Protein AF-A0A0D6LHC1-F1 (afdb_monomer)

Solvent-accessible surface area (backbone atoms only — not comparable to full-atom values): 11605 Å² total; per-residue (Å²): 137,61,67,68,58,58,59,72,69,57,78,84,86,77,53,72,64,57,54,50,49,52,49,51,52,48,51,52,47,44,53,61,70,66,27,66,53,53,37,51,66,59,53,54,52,53,61,45,44,62,65,79,43,47,92,79,51,51,75,66,53,51,49,51,53,49,54,51,52,49,52,25,48,74,62,44,44,79,48,56,69,70,55,46,53,48,50,52,50,53,54,52,51,42,38,51,55,15,46,77,72,75,26,94,30,38,60,43,49,66,21,54,89,37,96,62,46,38,44,65,50,49,50,52,50,54,50,48,55,52,46,42,77,73,66,62,85,88,68,62,83,75,47,47,80,70,55,39,72,68,52,45,52,53,52,48,41,52,46,42,30,73,77,69,41,30,43,71,42,82,49,89,80,58,96,84,74,67,82,92,73,99,75,81,50,71,45,80,45,71,65,74,75,81,82,126

Nearest PDB structures (foldseek):
  6yvd-assembly1_C  TM=2.542E-01  e=5.333E+00  Saccharomyces cerevisiae S288C

InterPro domains:
  IPR045090 Peptidase M3A/M3B [PTHR11804] (32-90)

Mean predicted aligned error: 18.17 Å

Structure (mmCIF, N/CA/C/O backbone):
data_AF-A0A0D6LHC1-F1
#
_entry.id   AF-A0A0D6LHC1-F1
#
loop_
_atom_site.group_PDB
_atom_site.id
_atom_site.type_symbol
_atom_site.label_atom_id
_atom_site.label_alt_id
_atom_site.label_comp_id
_atom_site.label_asym_id
_atom_site.label_entity_id
_atom_site.label_seq_id
_atom_site.pdbx_PDB_ins_code
_atom_site.Cartn_x
_atom_site.Cartn_y
_atom_site.Cartn_z
_atom_site.occupancy
_atom_site.B_iso_or_equiv
_atom_site.auth_seq_id
_atom_site.auth_comp_id
_atom_site.auth_asym_id
_atom_site.auth_atom_id
_atom_site.pdbx_PDB_model_num
ATOM 1 N N . MET A 1 1 ? 3.256 26.263 -7.036 1.00 39.97 1 MET A N 1
ATOM 2 C CA . MET A 1 1 ? 4.146 27.361 -7.483 1.00 39.97 1 MET A CA 1
ATOM 3 C C . MET A 1 1 ? 5.171 27.785 -6.412 1.00 39.97 1 MET A C 1
ATOM 5 O O . MET A 1 1 ? 5.917 28.720 -6.663 1.00 39.97 1 MET A O 1
ATOM 9 N N . ASP A 1 2 ? 5.266 27.086 -5.266 1.00 56.25 2 ASP A N 1
ATOM 10 C CA . ASP A 1 2 ? 6.085 27.495 -4.102 1.00 56.25 2 ASP A CA 1
ATOM 11 C C . ASP A 1 2 ? 7.436 26.772 -3.937 1.00 56.25 2 ASP A C 1
ATOM 13 O O . ASP A 1 2 ? 8.308 27.248 -3.217 1.00 56.25 2 ASP A O 1
ATOM 17 N N . ILE A 1 3 ? 7.651 25.637 -4.611 1.00 49.97 3 ILE A N 1
ATOM 18 C CA . ILE A 1 3 ? 8.843 24.796 -4.387 1.00 49.97 3 ILE A CA 1
ATOM 19 C C . ILE A 1 3 ? 10.114 25.473 -4.924 1.00 49.97 3 ILE A C 1
ATOM 21 O O . ILE A 1 3 ? 11.133 25.500 -4.244 1.00 49.97 3 ILE A O 1
ATOM 25 N N . VAL A 1 4 ? 10.040 26.100 -6.105 1.00 53.47 4 VAL A N 1
ATOM 26 C CA . VAL A 1 4 ? 11.186 26.801 -6.718 1.00 53.47 4 VAL A CA 1
ATOM 27 C C . VAL A 1 4 ? 11.634 27.987 -5.857 1.00 53.47 4 VAL A C 1
ATOM 29 O O . VAL A 1 4 ? 12.827 28.181 -5.651 1.00 53.47 4 VAL A O 1
ATOM 32 N N . LYS A 1 5 ? 10.685 28.717 -5.258 1.00 56.88 5 LYS A N 1
ATOM 33 C CA . LYS A 1 5 ? 10.996 29.846 -4.371 1.00 56.88 5 LYS A CA 1
ATOM 34 C C . LYS A 1 5 ? 11.612 29.402 -3.045 1.00 56.88 5 LYS A C 1
ATOM 36 O O . LYS A 1 5 ? 12.509 30.070 -2.548 1.00 56.88 5 LYS A O 1
ATOM 41 N N . GLN A 1 6 ? 11.181 28.271 -2.479 1.00 54.56 6 GLN A N 1
ATOM 42 C CA . GLN A 1 6 ? 11.814 27.726 -1.271 1.00 54.56 6 GLN A CA 1
ATOM 43 C C . GLN A 1 6 ? 13.221 27.163 -1.533 1.00 54.56 6 GLN A C 1
ATOM 45 O O . GLN A 1 6 ? 14.051 27.172 -0.625 1.00 54.56 6 GLN A O 1
ATOM 50 N N . ILE A 1 7 ? 13.508 26.726 -2.764 1.00 50.72 7 ILE A N 1
ATOM 51 C CA . ILE A 1 7 ? 14.845 26.286 -3.193 1.00 50.72 7 ILE A CA 1
ATOM 52 C C . ILE A 1 7 ? 15.795 27.484 -3.369 1.00 50.72 7 ILE A C 1
ATOM 54 O O . ILE A 1 7 ? 16.953 27.389 -2.976 1.00 50.72 7 ILE A O 1
ATOM 58 N N . GLU A 1 8 ? 15.318 28.623 -3.883 1.00 53.72 8 GLU A N 1
ATOM 59 C CA . GLU A 1 8 ? 16.138 29.836 -4.069 1.00 53.72 8 GLU A CA 1
ATOM 60 C C . GLU A 1 8 ? 16.442 30.596 -2.765 1.00 53.72 8 GLU A C 1
ATOM 62 O O . GLU A 1 8 ? 17.479 31.245 -2.656 1.00 53.72 8 GLU A O 1
ATOM 67 N N . VAL A 1 9 ? 15.566 30.517 -1.757 1.00 54.81 9 VAL A N 1
ATOM 68 C CA . VAL A 1 9 ? 15.729 31.245 -0.480 1.00 54.81 9 VAL A CA 1
ATOM 69 C C . VAL A 1 9 ? 16.659 30.507 0.507 1.00 54.81 9 VAL A C 1
ATOM 71 O O . VAL A 1 9 ? 17.155 31.100 1.467 1.00 54.81 9 VAL A O 1
ATOM 74 N N . GLY A 1 10 ? 16.952 29.223 0.271 1.00 48.28 10 GLY A N 1
ATOM 75 C CA . GLY A 1 10 ? 17.853 28.413 1.095 1.00 48.28 10 GLY A CA 1
ATOM 76 C C . GLY A 1 10 ? 19.329 28.621 0.748 1.00 48.28 10 GLY A C 1
ATOM 77 O O . GLY A 1 10 ? 19.876 27.920 -0.095 1.00 48.28 10 GLY A O 1
ATOM 78 N N . ASN A 1 11 ? 19.979 29.562 1.429 1.00 48.81 11 ASN A N 1
ATOM 79 C CA . ASN A 1 11 ? 21.417 29.821 1.343 1.00 48.81 11 ASN A CA 1
ATOM 80 C C . ASN A 1 11 ? 22.263 28.544 1.606 1.00 48.81 11 ASN A C 1
ATOM 82 O O . ASN A 1 11 ? 22.035 27.863 2.602 1.00 48.81 11 ASN A O 1
ATOM 86 N N . ASN A 1 12 ? 23.196 28.265 0.682 1.00 55.06 12 ASN A N 1
ATOM 87 C CA . ASN A 1 12 ? 24.352 27.344 0.655 1.00 55.06 12 ASN A CA 1
ATOM 88 C C . ASN A 1 12 ? 24.448 26.137 1.628 1.00 55.06 12 ASN A C 1
ATOM 90 O O . ASN A 1 12 ? 24.405 26.285 2.841 1.00 55.06 12 ASN A O 1
ATOM 94 N N . GLU A 1 13 ? 24.777 24.968 1.044 1.00 51.72 13 GLU A N 1
ATOM 95 C CA . GLU A 1 13 ? 25.105 23.646 1.646 1.00 51.72 13 GLU A CA 1
ATOM 96 C C . GLU A 1 13 ? 23.981 22.600 1.792 1.00 51.72 13 GLU A C 1
ATOM 98 O O . GLU A 1 13 ? 23.978 21.771 2.706 1.00 51.72 13 GLU A O 1
ATOM 103 N N . ARG A 1 14 ? 23.052 22.520 0.835 1.00 55.91 14 ARG A N 1
ATOM 104 C CA . ARG A 1 14 ? 22.265 21.285 0.660 1.00 55.91 14 ARG A CA 1
ATOM 105 C C . ARG A 1 14 ? 22.850 20.459 -0.479 1.00 55.91 14 ARG A C 1
ATOM 107 O O . ARG A 1 14 ? 22.878 20.904 -1.621 1.00 55.91 14 ARG A O 1
ATOM 114 N N . THR A 1 15 ? 23.338 19.255 -0.170 1.00 62.16 15 THR A N 1
ATOM 115 C CA . THR A 1 15 ? 23.722 18.278 -1.196 1.00 62.16 15 THR A CA 1
ATOM 116 C C . THR A 1 15 ? 22.499 17.914 -2.032 1.00 62.16 15 THR A C 1
ATOM 118 O O . THR A 1 15 ? 21.399 17.784 -1.499 1.00 62.16 15 THR A O 1
ATOM 121 N N . THR A 1 16 ? 22.692 17.702 -3.335 1.00 59.12 16 THR A N 1
ATOM 122 C CA . THR A 1 16 ? 21.636 17.276 -4.270 1.00 59.12 16 THR A CA 1
ATOM 123 C C . THR A 1 16 ? 20.838 16.085 -3.729 1.00 59.12 16 THR A C 1
ATOM 125 O O . THR A 1 16 ? 19.623 16.058 -3.859 1.00 59.12 16 THR A O 1
ATOM 128 N N . VAL A 1 17 ? 21.505 15.166 -3.024 1.00 62.53 17 VAL A N 1
ATOM 129 C CA . VAL A 1 17 ? 20.884 14.021 -2.337 1.00 62.53 17 VAL A CA 1
ATOM 130 C C . VAL A 1 17 ? 19.836 14.459 -1.309 1.00 62.53 17 VAL A C 1
ATOM 132 O O . VAL A 1 17 ? 18.705 14.009 -1.389 1.00 62.53 17 VAL A O 1
ATOM 135 N N . LYS A 1 18 ? 20.152 15.412 -0.418 1.00 64.75 18 LYS A N 1
ATOM 136 C CA . LYS A 1 18 ? 19.197 15.913 0.588 1.00 64.75 18 LYS A CA 1
ATOM 137 C C . LYS A 1 18 ? 17.981 16.584 -0.051 1.00 64.75 18 LYS A C 1
ATOM 139 O O . LYS A 1 18 ? 16.874 16.444 0.447 1.00 64.75 18 LYS A O 1
ATOM 144 N N . LEU A 1 19 ? 18.179 17.291 -1.165 1.00 67.06 19 LEU A N 1
ATOM 145 C CA . LEU A 1 19 ? 17.076 17.905 -1.909 1.00 67.06 19 LEU A CA 1
ATOM 146 C C . LEU A 1 19 ? 16.161 16.853 -2.546 1.00 67.06 19 LEU A C 1
ATOM 148 O O . LEU A 1 19 ? 14.944 17.008 -2.505 1.00 67.06 19 LEU A O 1
ATOM 152 N N . PHE A 1 20 ? 16.729 15.786 -3.113 1.00 70.12 20 PHE A N 1
ATOM 153 C CA . PHE A 1 20 ? 15.948 14.667 -3.640 1.00 70.12 20 PHE A CA 1
ATOM 154 C C . PHE A 1 20 ? 15.246 13.881 -2.532 1.00 70.12 20 PHE A C 1
ATOM 156 O O . PHE A 1 20 ? 14.091 13.510 -2.721 1.00 70.12 20 PHE A O 1
ATOM 163 N N . ASP A 1 21 ? 15.883 13.685 -1.378 1.00 68.88 21 ASP A N 1
ATOM 164 C CA . ASP A 1 21 ? 15.264 13.045 -0.215 1.00 68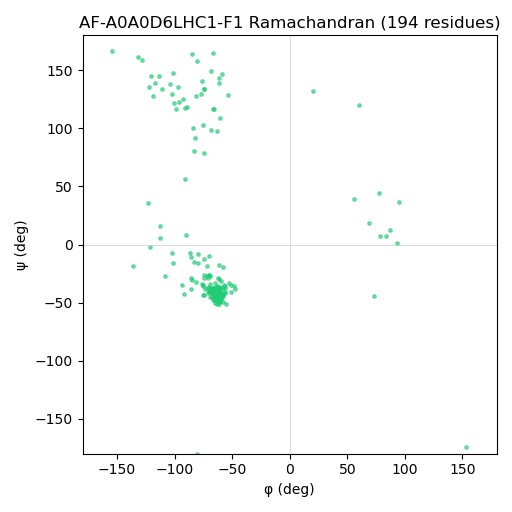.88 21 ASP A CA 1
ATOM 165 C C . ASP A 1 21 ? 14.085 13.876 0.308 1.00 68.88 21 ASP A C 1
ATOM 167 O O . ASP A 1 21 ? 12.999 13.343 0.524 1.00 68.88 21 ASP A O 1
ATOM 171 N N . ASP A 1 22 ? 14.247 15.195 0.446 1.00 70.25 22 ASP A N 1
ATOM 172 C CA . ASP A 1 22 ? 13.174 16.102 0.867 1.00 70.25 22 ASP A CA 1
ATOM 173 C C . ASP A 1 22 ? 12.032 16.151 -0.156 1.00 70.25 22 ASP A C 1
ATOM 175 O O . ASP A 1 22 ? 10.854 16.144 0.218 1.00 70.25 22 ASP A O 1
ATOM 179 N N . LEU A 1 23 ? 12.359 16.159 -1.452 1.00 70.31 23 LEU A N 1
ATOM 180 C CA . LEU A 1 23 ? 11.374 16.102 -2.529 1.00 70.31 23 LEU A CA 1
ATOM 181 C C . LEU A 1 23 ? 10.619 14.769 -2.518 1.00 70.31 23 LEU A C 1
ATOM 183 O O . LEU A 1 23 ? 9.392 14.770 -2.569 1.00 70.31 23 LEU A O 1
ATOM 187 N N . SER A 1 24 ? 11.333 13.651 -2.402 1.00 69.94 24 SER A N 1
ATOM 188 C CA . SER A 1 24 ? 10.761 12.305 -2.332 1.00 69.94 24 SER A CA 1
ATOM 189 C C . SER A 1 24 ? 9.846 12.166 -1.117 1.00 69.94 24 SER A C 1
ATOM 191 O O . SER A 1 24 ? 8.689 11.774 -1.252 1.00 69.94 24 SER A O 1
ATOM 193 N N . ASN A 1 25 ? 10.301 12.616 0.054 1.00 71.31 25 ASN A N 1
ATOM 194 C CA . ASN A 1 25 ? 9.498 12.657 1.273 1.00 71.31 25 ASN A CA 1
ATOM 195 C C . ASN A 1 25 ? 8.264 13.549 1.120 1.00 71.31 25 ASN A C 1
ATOM 197 O O . ASN A 1 25 ? 7.210 13.231 1.662 1.00 71.31 25 ASN A O 1
ATOM 201 N N . THR A 1 26 ? 8.369 14.661 0.394 1.00 68.88 26 THR A N 1
ATOM 202 C CA . THR A 1 26 ? 7.233 15.552 0.126 1.00 68.88 26 THR A CA 1
ATOM 203 C C . THR A 1 26 ? 6.232 14.905 -0.824 1.00 68.88 26 THR A C 1
ATOM 205 O O . THR A 1 26 ? 5.034 15.018 -0.592 1.00 68.88 26 THR A O 1
ATOM 208 N N . ILE A 1 27 ? 6.694 14.192 -1.854 1.00 68.25 27 ILE A N 1
ATOM 209 C CA . ILE A 1 27 ? 5.831 13.439 -2.772 1.00 68.25 27 ILE A CA 1
ATOM 210 C C . ILE A 1 27 ? 5.142 12.290 -2.032 1.00 68.25 27 ILE A C 1
ATOM 212 O O . ILE A 1 27 ? 3.934 12.138 -2.176 1.00 68.25 27 ILE A O 1
ATOM 216 N N . CYS A 1 28 ? 5.863 11.543 -1.192 1.00 61.50 28 CYS A N 1
ATOM 217 C CA . CYS A 1 28 ? 5.285 10.479 -0.365 1.00 61.50 28 CYS A CA 1
ATOM 218 C C . CYS A 1 28 ? 4.244 11.050 0.602 1.00 61.50 28 CYS A C 1
ATOM 220 O O . CYS A 1 28 ? 3.096 10.622 0.601 1.00 61.50 28 CYS A O 1
ATOM 222 N N . LYS A 1 29 ? 4.595 12.119 1.329 1.00 63.09 29 LYS A N 1
ATOM 223 C CA . LYS A 1 29 ? 3.649 12.836 2.191 1.00 63.09 29 LYS A CA 1
ATOM 224 C C . LYS A 1 29 ? 2.458 13.363 1.414 1.00 63.09 29 LYS A C 1
ATOM 226 O O . LYS A 1 29 ? 1.376 13.352 1.965 1.00 63.09 29 LYS A O 1
ATOM 231 N N . ALA A 1 30 ? 2.621 13.845 0.184 1.00 59.44 30 ALA A N 1
ATOM 232 C CA . ALA A 1 30 ? 1.508 14.307 -0.636 1.00 59.44 30 ALA A CA 1
ATOM 233 C C . ALA A 1 30 ? 0.632 13.140 -1.103 1.00 59.44 30 ALA A C 1
ATOM 235 O O . ALA A 1 30 ? -0.580 13.266 -1.048 1.00 59.44 30 ALA A O 1
ATOM 236 N N . ALA A 1 31 ? 1.198 12.001 -1.498 1.00 59.12 31 ALA A N 1
ATOM 237 C CA . ALA A 1 31 ? 0.421 10.804 -1.817 1.00 59.12 31 ALA A CA 1
ATOM 238 C C . ALA A 1 31 ? -0.399 10.322 -0.602 1.00 59.12 31 ALA A C 1
ATOM 240 O O . ALA A 1 31 ? -1.584 10.014 -0.744 1.00 59.12 31 ALA A O 1
ATOM 241 N N . ASP A 1 32 ? 0.200 10.377 0.592 1.00 53.47 32 ASP A N 1
ATOM 242 C CA . ASP A 1 32 ? -0.430 9.999 1.860 1.00 53.47 32 ASP A CA 1
ATOM 243 C C . ASP A 1 32 ? -1.444 11.051 2.371 1.00 53.47 32 ASP A C 1
ATOM 245 O O . ASP A 1 32 ? -2.542 10.700 2.799 1.00 53.47 32 ASP A O 1
ATOM 249 N N . LEU A 1 33 ? -1.121 12.353 2.305 1.00 47.41 33 LEU A N 1
ATOM 250 C CA . LEU A 1 33 ? -1.961 13.484 2.754 1.00 47.41 33 LEU A CA 1
ATOM 251 C C . LEU A 1 33 ? -3.106 13.793 1.794 1.00 47.41 33 LEU A C 1
ATOM 253 O O . LEU A 1 33 ? -4.177 14.197 2.242 1.00 47.41 33 LEU A O 1
ATOM 257 N N . VAL A 1 34 ? -2.892 13.639 0.483 1.00 51.38 34 VAL A N 1
ATOM 258 C CA . VAL A 1 34 ? -3.961 13.779 -0.519 1.00 51.38 34 VAL A CA 1
ATOM 259 C C . VAL A 1 34 ? -4.937 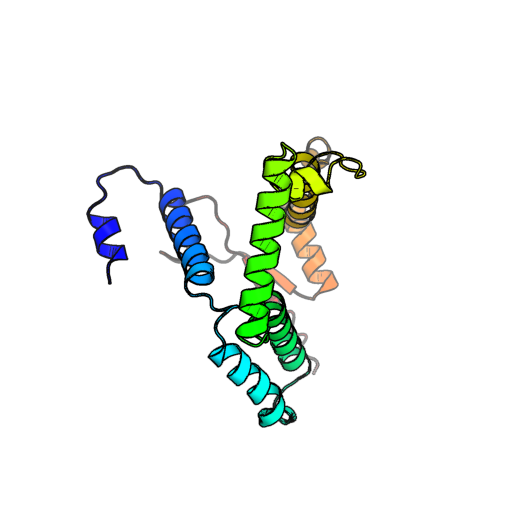12.608 -0.405 1.00 51.38 34 VAL A C 1
ATOM 261 O O . VAL A 1 34 ? -6.024 12.676 -0.973 1.00 51.38 34 VAL A O 1
ATOM 264 N N . GLY A 1 35 ? -4.610 11.572 0.380 1.00 57.25 35 GLY A N 1
ATOM 265 C CA . GLY A 1 35 ? -5.532 10.486 0.659 1.00 57.25 35 GLY A CA 1
ATOM 266 C C . GLY A 1 35 ? -6.014 9.865 -0.640 1.00 57.25 35 GLY A C 1
ATOM 267 O O . GLY A 1 35 ? -7.197 9.581 -0.783 1.00 57.25 35 GLY A O 1
ATOM 268 N N . LEU A 1 36 ? -5.130 9.714 -1.633 1.00 58.12 36 LEU A N 1
ATOM 269 C CA . LEU A 1 36 ? -5.541 9.162 -2.924 1.00 58.12 36 LEU A CA 1
ATOM 270 C C . LEU A 1 36 ? -6.170 7.783 -2.726 1.00 58.12 36 LEU A C 1
ATOM 272 O O . LEU A 1 36 ? -7.175 7.510 -3.363 1.00 58.12 36 LEU A O 1
ATOM 276 N N . ASN A 1 37 ? -5.669 7.008 -1.757 1.00 59.97 37 ASN A N 1
ATOM 277 C CA . ASN A 1 37 ? -6.214 5.712 -1.343 1.00 59.97 37 ASN A CA 1
ATOM 278 C C . ASN A 1 37 ? -7.433 5.809 -0.403 1.00 59.97 37 ASN A C 1
ATOM 280 O O . ASN A 1 37 ? -8.069 4.796 -0.128 1.00 59.97 37 ASN A O 1
ATOM 284 N N . THR A 1 38 ? -7.790 7.000 0.085 1.00 66.00 38 THR A N 1
ATOM 285 C CA . THR A 1 38 ? -8.995 7.284 0.893 1.00 66.00 38 THR A CA 1
ATOM 286 C C . THR A 1 38 ? -10.009 8.168 0.154 1.00 66.00 38 THR A C 1
ATOM 288 O O . THR A 1 38 ? -11.028 8.557 0.721 1.00 66.00 38 THR A O 1
ATOM 291 N N . TYR A 1 39 ? -9.778 8.480 -1.126 1.00 76.12 39 TYR A N 1
ATOM 292 C CA . TYR A 1 39 ? -10.649 9.350 -1.907 1.00 76.12 39 TYR A CA 1
ATOM 293 C C . TYR A 1 39 ? -11.823 8.564 -2.504 1.00 76.12 39 TYR A C 1
ATOM 295 O O . TYR A 1 39 ? -11.725 7.912 -3.548 1.00 76.12 39 TYR A O 1
ATOM 303 N N . THR A 1 40 ? -12.976 8.672 -1.847 1.00 76.44 40 THR A N 1
ATOM 304 C CA . THR A 1 40 ? -14.199 7.905 -2.131 1.00 76.44 40 THR A CA 1
ATOM 305 C C . THR A 1 40 ? -14.692 8.040 -3.570 1.00 76.44 40 THR A C 1
ATOM 307 O O . THR A 1 40 ? -15.164 7.071 -4.166 1.00 76.44 40 THR A O 1
ATOM 310 N N . SER A 1 41 ? -14.542 9.219 -4.179 1.00 80.25 41 SER A N 1
ATOM 311 C CA . SER A 1 41 ? -14.992 9.422 -5.562 1.00 80.25 41 SER A CA 1
ATOM 312 C C . SER A 1 41 ? -14.120 8.667 -6.575 1.00 80.25 41 SER A C 1
ATOM 314 O O . SER A 1 41 ? -14.667 8.091 -7.512 1.00 80.25 41 SER A O 1
ATOM 316 N N . LEU A 1 42 ? -12.796 8.582 -6.367 1.00 83.12 42 LEU A N 1
ATOM 317 C CA . LEU A 1 42 ? -11.899 7.784 -7.223 1.00 83.12 42 LEU A CA 1
ATOM 318 C C . LEU A 1 42 ? -12.199 6.296 -7.062 1.00 83.12 42 LEU A C 1
ATOM 320 O O . LEU A 1 42 ? -12.306 5.601 -8.070 1.00 83.12 42 LEU A O 1
ATOM 324 N N . TYR A 1 43 ? -12.426 5.829 -5.829 1.00 85.81 43 TYR A N 1
ATOM 325 C CA . TYR A 1 43 ? -12.848 4.450 -5.569 1.00 85.81 43 TYR A CA 1
ATOM 326 C C . TYR A 1 43 ? -14.118 4.089 -6.355 1.00 85.81 43 TYR A C 1
ATOM 328 O O . TYR A 1 43 ? -14.142 3.100 -7.091 1.00 85.81 43 TYR A O 1
ATOM 336 N N . HIS A 1 44 ? -15.169 4.913 -6.268 1.00 83.56 44 HIS A N 1
ATOM 337 C CA . HIS A 1 44 ? -16.417 4.656 -6.989 1.00 83.56 44 HIS A CA 1
ATOM 338 C C . HIS A 1 44 ? -16.264 4.756 -8.511 1.00 83.56 44 HIS A C 1
ATOM 340 O O . HIS A 1 44 ? -16.861 3.951 -9.229 1.00 83.56 44 HIS A O 1
ATOM 346 N N . MET A 1 45 ? -15.462 5.700 -9.015 1.00 87.12 45 MET A N 1
ATOM 347 C CA . MET A 1 45 ? -15.172 5.822 -10.447 1.00 87.12 45 MET A CA 1
ATOM 348 C C . MET A 1 45 ? -14.428 4.597 -10.979 1.00 87.12 45 MET A C 1
ATOM 350 O O . MET A 1 45 ? -14.824 4.049 -12.005 1.00 87.12 45 MET A O 1
ATOM 354 N N . LEU A 1 46 ? -13.403 4.131 -10.265 1.00 87.50 46 LEU A N 1
ATOM 355 C CA . LEU A 1 46 ? -12.621 2.956 -10.640 1.00 87.50 46 LEU A CA 1
ATOM 356 C C . LEU A 1 46 ? -13.475 1.681 -10.597 1.00 87.50 46 LEU A C 1
ATOM 358 O O . LEU A 1 46 ? -13.489 0.903 -11.551 1.00 87.50 46 LEU A O 1
ATOM 362 N N . LYS A 1 47 ? -14.273 1.511 -9.534 1.00 89.12 47 LYS A N 1
ATOM 363 C CA . LYS A 1 47 ? -15.207 0.385 -9.384 1.00 89.12 47 LYS A CA 1
ATOM 364 C C . LYS A 1 47 ? -16.266 0.363 -10.486 1.00 89.12 47 LYS A C 1
ATOM 366 O O . LYS A 1 47 ? -16.615 -0.706 -10.983 1.00 89.12 47 LYS A O 1
ATOM 371 N N . ARG A 1 48 ? -16.764 1.536 -10.893 1.00 90.06 48 ARG A N 1
ATOM 372 C CA . ARG A 1 48 ? -17.702 1.674 -12.014 1.00 90.06 48 ARG A CA 1
ATOM 373 C C . ARG A 1 48 ? -17.028 1.366 -13.347 1.00 90.06 48 ARG A C 1
ATOM 375 O O . ARG A 1 48 ? -17.606 0.612 -14.123 1.00 90.06 48 ARG A O 1
ATOM 382 N N . SER A 1 49 ? -15.825 1.893 -13.577 1.00 89.56 49 SER A N 1
ATOM 383 C CA . SER A 1 49 ? -15.054 1.668 -14.806 1.00 89.56 49 SER A CA 1
ATOM 384 C C . SER A 1 49 ? -14.825 0.178 -15.068 1.00 89.56 49 SER A C 1
ATOM 386 O O . SER A 1 49 ? -15.077 -0.297 -16.175 1.00 89.56 49 SER A O 1
ATOM 388 N N . LYS A 1 50 ? -14.514 -0.592 -14.012 1.00 88.19 50 LYS A N 1
ATOM 389 C CA . LYS A 1 50 ? -14.371 -2.055 -14.084 1.00 88.19 50 LYS A CA 1
ATOM 390 C C . LYS A 1 50 ? -15.581 -2.760 -14.719 1.00 88.19 50 LYS A C 1
ATOM 392 O O . LYS A 1 50 ? -15.417 -3.787 -15.367 1.00 88.19 50 LYS A O 1
ATOM 397 N N . LEU A 1 51 ? -16.789 -2.229 -14.517 1.00 87.50 51 LEU A N 1
ATOM 398 C CA . LEU A 1 51 ? -18.031 -2.783 -15.062 1.00 87.50 51 LEU A CA 1
ATOM 399 C C . LEU A 1 51 ? -18.393 -2.164 -16.415 1.00 87.50 51 LEU A C 1
ATOM 401 O O . LEU A 1 51 ? -18.818 -2.877 -17.317 1.00 87.50 51 LEU A O 1
ATOM 405 N N . THR A 1 52 ? -18.249 -0.845 -16.560 1.00 88.25 52 THR A N 1
ATOM 406 C CA . THR A 1 52 ? -18.669 -0.127 -17.774 1.00 88.25 52 THR A CA 1
ATOM 407 C C . THR A 1 52 ? -17.735 -0.339 -18.956 1.00 88.25 52 THR A C 1
ATOM 409 O O . THR A 1 52 ? -18.176 -0.224 -20.093 1.00 88.25 52 THR A O 1
ATOM 412 N N . GLU A 1 53 ? -16.462 -0.639 -18.703 1.00 89.00 53 GLU A N 1
ATOM 413 C CA . GLU A 1 53 ? -15.446 -0.844 -19.739 1.00 89.00 53 GLU A CA 1
ATOM 414 C C . GLU A 1 53 ? -14.961 -2.299 -19.800 1.00 89.00 53 GLU A C 1
ATOM 416 O O . GLU A 1 53 ? -13.947 -2.574 -20.430 1.00 89.00 53 GLU A O 1
ATOM 421 N N . ALA A 1 54 ? -15.693 -3.243 -19.194 1.00 84.06 54 ALA A N 1
ATOM 422 C CA . ALA A 1 54 ? -15.289 -4.646 -19.053 1.00 84.06 54 ALA A CA 1
ATOM 423 C C . ALA A 1 54 ? -14.850 -5.315 -20.371 1.00 84.06 54 ALA A C 1
ATOM 425 O O . ALA A 1 54 ? -13.913 -6.113 -20.364 1.00 84.06 54 ALA A O 1
ATOM 426 N N . ASP A 1 55 ? -15.485 -4.951 -21.490 1.00 89.44 55 ASP A N 1
ATOM 427 C CA . ASP A 1 55 ? -15.193 -5.481 -22.829 1.00 89.44 55 ASP A CA 1
ATOM 428 C C . ASP A 1 55 ? -13.859 -4.981 -23.412 1.00 89.44 55 ASP A C 1
ATOM 430 O O . ASP A 1 55 ? -13.332 -5.568 -24.356 1.00 89.44 55 ASP A O 1
ATOM 434 N N . ARG A 1 56 ? -13.316 -3.883 -22.875 1.00 87.69 56 ARG A N 1
ATOM 435 C CA . ARG A 1 56 ? -12.066 -3.248 -23.320 1.00 87.69 56 ARG A CA 1
ATOM 436 C C . ARG A 1 56 ? -10.879 -3.558 -22.411 1.00 87.69 56 ARG A C 1
ATOM 438 O O . ARG A 1 56 ? -9.770 -3.171 -22.758 1.00 87.69 56 ARG A O 1
ATOM 445 N N . LEU A 1 57 ? -11.119 -4.208 -21.272 1.00 87.75 57 LEU A N 1
ATOM 446 C CA . LEU A 1 57 ? -10.096 -4.519 -20.277 1.00 87.75 57 LEU A CA 1
ATOM 447 C C . LEU A 1 57 ? -9.504 -5.902 -20.533 1.00 87.75 57 LEU A C 1
ATOM 449 O O . LEU A 1 57 ? -10.229 -6.908 -20.549 1.00 87.75 57 LEU A O 1
ATOM 453 N N . ASP A 1 58 ? -8.182 -5.956 -20.659 1.00 89.31 58 ASP A N 1
ATOM 454 C CA . ASP A 1 58 ? -7.455 -7.218 -20.678 1.00 89.31 58 ASP A CA 1
ATOM 455 C C . ASP A 1 58 ? -7.243 -7.776 -19.252 1.00 89.31 58 ASP A C 1
ATOM 457 O O . ASP A 1 58 ? -7.721 -7.232 -18.249 1.00 89.31 58 ASP A O 1
ATOM 461 N N . ASP A 1 59 ? -6.584 -8.930 -19.143 1.00 87.31 59 ASP A N 1
ATOM 462 C CA . ASP A 1 59 ? -6.361 -9.584 -17.849 1.00 87.31 59 ASP A CA 1
ATOM 463 C C . ASP A 1 59 ? -5.374 -8.816 -16.952 1.00 87.31 59 ASP A C 1
ATOM 465 O O . ASP A 1 59 ? -5.468 -8.888 -15.722 1.00 87.31 59 ASP A O 1
ATOM 469 N N . VAL A 1 60 ? -4.447 -8.055 -17.545 1.00 88.38 60 VAL A N 1
ATOM 470 C CA . VAL A 1 60 ? -3.494 -7.205 -16.820 1.00 88.38 60 VAL A CA 1
ATOM 471 C C . VAL A 1 60 ? -4.208 -5.968 -16.288 1.00 88.38 60 VAL A C 1
ATOM 473 O O . VAL A 1 60 ? -4.035 -5.628 -15.115 1.00 88.38 60 VAL A O 1
ATOM 476 N N . ASP A 1 61 ? -5.066 -5.348 -17.093 1.00 84.75 61 ASP A N 1
ATOM 477 C CA . ASP A 1 61 ? -5.889 -4.207 -16.702 1.00 84.75 61 ASP A CA 1
ATOM 478 C C . ASP A 1 61 ? -6.815 -4.575 -15.543 1.00 84.75 61 ASP A C 1
ATOM 480 O O . ASP A 1 61 ? -6.841 -3.893 -14.517 1.00 84.75 61 ASP A O 1
ATOM 484 N N . LYS A 1 62 ? -7.530 -5.703 -15.653 1.00 84.38 62 LYS A N 1
ATOM 485 C CA . LYS A 1 62 ? -8.418 -6.201 -14.587 1.00 84.38 62 LYS A CA 1
ATOM 486 C C . LYS A 1 62 ? -7.654 -6.433 -13.292 1.00 84.38 62 LYS A C 1
ATOM 488 O O . LYS A 1 62 ? -8.112 -6.016 -12.230 1.00 84.38 62 LYS A O 1
ATOM 493 N N . ARG A 1 63 ? -6.471 -7.048 -13.377 1.00 83.44 63 ARG A N 1
ATOM 494 C CA . ARG A 1 63 ? -5.629 -7.302 -12.205 1.00 83.44 63 ARG A CA 1
ATOM 495 C C . ARG A 1 63 ? -5.090 -6.016 -11.589 1.00 83.44 63 ARG A C 1
ATOM 497 O O . ARG A 1 63 ? -5.009 -5.919 -10.370 1.00 83.44 63 ARG A O 1
ATOM 504 N N . THR A 1 64 ? -4.747 -5.037 -12.415 1.00 84.50 64 THR A N 1
ATOM 505 C CA . THR A 1 64 ? -4.260 -3.728 -11.974 1.00 84.50 64 THR A CA 1
ATOM 506 C C . THR A 1 64 ? -5.371 -2.956 -11.265 1.00 84.50 64 THR A C 1
ATOM 508 O O . THR A 1 64 ? -5.168 -2.459 -10.160 1.00 84.50 64 THR A O 1
ATOM 511 N N . ILE A 1 65 ? -6.580 -2.944 -11.833 1.00 86.06 65 ILE A N 1
ATOM 512 C CA . ILE A 1 65 ? -7.778 -2.377 -11.201 1.00 86.06 65 ILE A CA 1
ATOM 513 C C . ILE A 1 65 ? -8.064 -3.063 -9.860 1.00 86.06 65 ILE A C 1
ATOM 515 O O . ILE A 1 65 ? -8.362 -2.381 -8.884 1.00 86.06 65 ILE A O 1
ATOM 519 N N . ASP A 1 66 ? -7.942 -4.390 -9.788 1.00 86.12 66 ASP A N 1
ATOM 520 C CA . ASP A 1 66 ? -8.150 -5.138 -8.545 1.00 86.12 66 ASP A CA 1
ATOM 521 C C . ASP A 1 66 ? -7.099 -4.841 -7.477 1.00 86.12 66 ASP A C 1
ATOM 523 O O . ASP A 1 66 ? -7.443 -4.745 -6.301 1.00 86.12 66 ASP A O 1
ATOM 527 N N . LEU A 1 67 ? -5.836 -4.643 -7.860 1.00 85.12 67 LEU A N 1
ATOM 528 C CA . LEU A 1 67 ? -4.798 -4.199 -6.928 1.00 85.12 67 LEU A CA 1
ATOM 529 C C . LEU A 1 67 ? -5.151 -2.837 -6.326 1.00 85.12 67 LEU A C 1
ATOM 531 O O . LEU A 1 67 ? -5.166 -2.705 -5.104 1.00 85.12 67 LEU A O 1
ATOM 535 N N . PHE A 1 68 ? -5.533 -1.868 -7.160 1.00 84.00 68 PHE A N 1
ATOM 536 C CA . PHE A 1 68 ? -5.939 -0.550 -6.679 1.00 84.00 68 PHE A CA 1
ATOM 537 C C . PHE A 1 68 ? -7.190 -0.619 -5.797 1.00 84.00 68 PHE A C 1
ATOM 539 O O . PHE A 1 68 ? -7.189 -0.069 -4.700 1.00 84.00 68 PHE A O 1
ATOM 546 N N . LEU A 1 69 ? -8.249 -1.321 -6.219 1.00 84.12 69 LEU A N 1
ATOM 547 C CA . LEU A 1 69 ? -9.472 -1.463 -5.419 1.00 84.12 69 LEU A CA 1
ATOM 548 C C . LEU A 1 69 ? -9.201 -2.111 -4.057 1.00 84.12 69 LEU A C 1
ATOM 550 O O . LEU A 1 69 ? -9.779 -1.672 -3.066 1.00 84.12 69 LEU A O 1
ATOM 554 N N . ASN A 1 70 ? -8.300 -3.092 -3.985 1.00 84.06 70 ASN A N 1
ATOM 555 C CA . ASN A 1 70 ? -7.892 -3.685 -2.712 1.00 84.06 70 ASN A CA 1
ATOM 556 C C . ASN A 1 70 ? -7.174 -2.671 -1.810 1.00 84.06 70 ASN A C 1
ATOM 558 O O . ASN A 1 70 ? -7.464 -2.616 -0.618 1.00 84.06 70 ASN A O 1
ATOM 562 N N . GLU A 1 71 ? -6.276 -1.843 -2.350 1.00 78.06 71 GLU A N 1
ATOM 563 C CA . GLU A 1 71 ? -5.616 -0.780 -1.576 1.00 78.06 71 GLU A CA 1
ATOM 564 C C . GLU A 1 71 ? -6.617 0.257 -1.041 1.00 78.06 71 GLU A C 1
ATOM 566 O O . GLU A 1 71 ? -6.534 0.658 0.122 1.00 78.06 71 GLU A O 1
ATOM 571 N N . PHE A 1 72 ? -7.616 0.628 -1.848 1.00 82.12 72 PHE A N 1
ATOM 572 C CA . PHE A 1 72 ? -8.739 1.461 -1.414 1.00 82.12 72 PHE A CA 1
ATOM 573 C C . PHE A 1 72 ? -9.560 0.783 -0.309 1.00 82.12 72 PHE A C 1
ATOM 575 O O . PHE A 1 72 ? -9.905 1.398 0.696 1.00 82.12 72 PHE A O 1
ATOM 582 N N . GLU A 1 73 ? -9.895 -0.495 -0.452 1.00 84.31 73 GLU A N 1
ATOM 583 C CA . GLU A 1 73 ? -10.732 -1.180 0.533 1.00 84.31 73 GLU A CA 1
ATOM 584 C C . GLU A 1 73 ? -10.009 -1.399 1.864 1.00 84.31 73 GLU A C 1
ATOM 586 O O . GLU A 1 73 ? -10.632 -1.245 2.917 1.00 84.31 73 GLU A O 1
ATOM 591 N N . LEU A 1 74 ? -8.694 -1.640 1.830 1.00 77.12 74 LEU A N 1
ATOM 592 C CA . LEU A 1 74 ? -7.839 -1.698 3.018 1.00 77.12 74 LEU A CA 1
ATOM 593 C C . LEU A 1 74 ? -7.788 -0.370 3.781 1.00 77.12 74 LEU A C 1
ATOM 595 O O . LEU A 1 74 ? -7.634 -0.382 5.002 1.00 77.12 74 LEU A O 1
ATOM 599 N N . SER A 1 75 ? -7.955 0.764 3.095 1.00 75.00 75 SER A N 1
ATOM 600 C CA . SER A 1 75 ? -8.053 2.073 3.751 1.00 75.00 75 SER A CA 1
ATOM 601 C C . SER A 1 75 ? -9.404 2.301 4.444 1.00 75.00 75 SER A C 1
A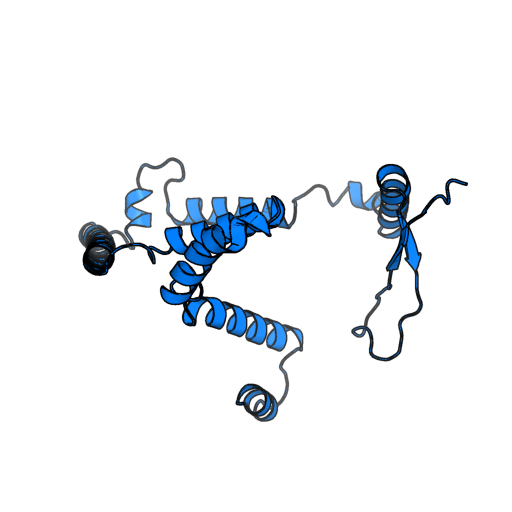TOM 603 O O . SER A 1 75 ? -9.546 3.231 5.237 1.00 75.00 75 SER A O 1
ATOM 605 N N . GLY A 1 76 ? -10.398 1.447 4.174 1.00 73.50 76 GLY A N 1
ATOM 606 C CA . GLY A 1 76 ? -11.748 1.558 4.719 1.00 73.50 76 GLY A CA 1
ATOM 607 C C . GLY A 1 76 ? -12.665 2.511 3.950 1.00 73.50 76 GLY A C 1
ATOM 608 O O . GLY A 1 76 ? -13.796 2.707 4.374 1.00 73.50 76 GLY A O 1
ATOM 609 N N . VAL A 1 77 ? -12.243 3.045 2.796 1.00 79.75 77 VAL A N 1
ATOM 610 C CA . VAL A 1 77 ? -13.002 4.047 2.008 1.00 79.75 77 VAL A CA 1
ATOM 611 C C . VAL A 1 77 ? -14.367 3.566 1.490 1.00 79.75 77 VAL A C 1
ATOM 613 O O . VAL A 1 77 ? -15.219 4.361 1.104 1.00 79.75 77 VAL A O 1
ATOM 616 N N . HIS A 1 78 ? -14.581 2.252 1.465 1.00 79.56 78 HIS A N 1
ATOM 617 C CA . HIS A 1 78 ? -15.832 1.621 1.052 1.00 79.56 78 HIS A CA 1
ATOM 618 C C . HIS A 1 78 ? -16.854 1.496 2.195 1.00 79.56 78 HIS A C 1
ATOM 620 O O . HIS A 1 78 ? -17.999 1.103 1.954 1.00 79.56 78 HIS A O 1
ATOM 626 N N . LEU A 1 79 ? -16.438 1.754 3.439 1.00 77.62 79 LEU A N 1
ATOM 627 C CA . LEU A 1 79 ? -17.302 1.653 4.605 1.00 77.62 79 LEU A CA 1
ATOM 628 C C . LEU A 1 79 ? -18.239 2.871 4.663 1.00 77.62 79 LEU A C 1
ATOM 630 O O . LEU A 1 79 ? -17.807 3.984 4.385 1.00 77.62 79 LEU A O 1
ATOM 634 N N . PRO A 1 80 ? -19.513 2.691 5.049 1.00 79.94 80 PRO A N 1
ATOM 635 C CA . PRO A 1 80 ? -20.393 3.813 5.362 1.00 79.94 80 PRO A CA 1
ATOM 636 C C . PRO A 1 80 ? -19.815 4.673 6.493 1.00 79.94 80 PRO A C 1
ATOM 638 O O . PRO A 1 80 ? -19.238 4.114 7.430 1.00 79.94 80 PRO A O 1
ATOM 641 N N . ASP A 1 81 ? -20.061 5.987 6.464 1.00 76.75 81 ASP A N 1
ATOM 642 C CA . ASP A 1 81 ? -19.558 6.961 7.452 1.00 76.75 81 ASP A CA 1
ATOM 643 C C . ASP A 1 81 ? -19.775 6.513 8.908 1.00 76.75 81 ASP A C 1
ATOM 645 O O . ASP A 1 81 ? -18.902 6.673 9.761 1.00 76.75 81 ASP A O 1
ATOM 649 N N . GLU A 1 82 ? -20.921 5.888 9.197 1.00 81.75 82 GLU A N 1
ATOM 650 C CA . GLU A 1 82 ? -21.251 5.357 10.524 1.00 81.75 82 GLU A CA 1
ATOM 651 C C . GLU A 1 82 ? -20.266 4.263 10.978 1.00 81.75 82 GLU A C 1
ATOM 653 O O . GLU A 1 82 ? -19.780 4.289 12.111 1.00 81.75 82 GLU A O 1
ATOM 658 N N . LYS A 1 83 ? -19.902 3.340 10.078 1.00 79.38 83 LYS A N 1
ATOM 659 C CA . LYS A 1 83 ? -18.946 2.258 10.359 1.00 79.38 83 LYS A CA 1
ATOM 660 C C . LYS A 1 83 ? -17.506 2.751 10.395 1.00 79.38 83 LYS A C 1
ATOM 662 O O . LYS A 1 83 ? -16.724 2.251 11.200 1.00 79.38 83 LYS A O 1
ATOM 667 N N . GLU A 1 84 ? -17.144 3.725 9.561 1.00 74.75 84 GLU A N 1
ATOM 668 C CA . GLU A 1 84 ? -15.827 4.364 9.642 1.00 74.75 84 GLU A CA 1
ATOM 669 C C . GLU A 1 84 ? -15.662 5.075 10.994 1.00 74.75 84 GLU A C 1
ATOM 671 O O . GLU A 1 84 ? -14.644 4.920 11.677 1.00 74.75 84 GLU A O 1
ATOM 676 N N . GLN A 1 85 ? -16.691 5.806 11.434 1.00 76.81 85 GLN A N 1
ATOM 677 C CA . GLN A 1 85 ? -16.684 6.482 12.726 1.00 76.81 85 GLN A CA 1
ATOM 678 C C . GLN A 1 85 ? -16.620 5.485 13.889 1.00 76.81 85 GLN A C 1
ATOM 680 O O . GLN A 1 85 ? -15.910 5.723 14.869 1.00 76.81 85 GLN A O 1
ATOM 685 N N . GLU A 1 86 ? -17.326 4.360 13.790 1.00 83.31 86 GLU A N 1
ATOM 686 C CA . GLU A 1 86 ? -17.250 3.277 14.771 1.00 83.31 86 GLU A CA 1
ATOM 687 C C . GLU A 1 86 ? -15.855 2.636 14.810 1.00 83.31 86 GLU A C 1
ATOM 689 O O . GLU A 1 86 ? -15.286 2.474 15.889 1.00 83.31 86 GLU A O 1
ATOM 694 N N . LEU A 1 87 ? -15.242 2.367 13.654 1.00 78.31 87 LEU A N 1
ATOM 695 C CA . LEU A 1 87 ? -13.879 1.840 13.570 1.00 78.31 87 LEU A CA 1
ATOM 696 C C . LEU A 1 87 ? -12.864 2.786 14.223 1.00 78.31 87 LEU A C 1
ATOM 698 O O . LEU A 1 87 ? -12.019 2.343 15.004 1.00 78.31 87 LEU A O 1
ATOM 702 N N . ARG A 1 88 ? -12.976 4.095 13.966 1.00 77.06 88 ARG A N 1
ATOM 703 C CA . ARG A 1 88 ? -12.137 5.118 14.609 1.00 77.06 88 ARG A CA 1
ATOM 704 C C . ARG A 1 88 ? -12.292 5.092 16.127 1.00 77.06 88 ARG A C 1
ATOM 706 O O . ARG A 1 88 ? -11.286 5.092 16.833 1.00 77.06 88 ARG A O 1
ATOM 713 N N . LYS A 1 89 ? -13.528 4.995 16.632 1.00 85.12 89 LYS A N 1
ATOM 714 C CA . LYS A 1 89 ? -13.787 4.843 18.073 1.00 85.12 89 LYS A CA 1
ATOM 715 C C . LYS A 1 89 ? -13.125 3.582 18.626 1.00 85.12 89 LYS A C 1
ATOM 717 O O . LYS A 1 89 ? -12.456 3.664 19.648 1.00 85.12 89 LYS A O 1
ATOM 722 N N . LEU A 1 90 ? -13.238 2.441 17.943 1.00 88.62 90 LEU A N 1
ATOM 723 C CA . LEU A 1 90 ? -12.610 1.183 18.366 1.00 88.62 90 LEU A CA 1
ATOM 724 C C . LEU A 1 90 ? -11.079 1.277 18.427 1.00 88.62 90 LEU A C 1
ATOM 726 O O . LEU A 1 90 ? -10.476 0.760 19.368 1.00 88.62 90 LEU A O 1
ATOM 730 N N . VAL A 1 91 ? -10.442 1.940 17.457 1.00 86.38 91 VAL A N 1
ATOM 731 C CA . VAL A 1 91 ? -8.987 2.172 17.471 1.00 86.38 91 VAL A CA 1
ATOM 732 C C . VAL A 1 91 ? -8.591 3.068 18.648 1.00 86.38 91 VAL A C 1
ATOM 734 O O . VAL A 1 91 ? -7.651 2.732 19.367 1.00 86.38 91 VAL A O 1
ATOM 737 N N . CYS A 1 92 ? -9.338 4.146 18.908 1.00 83.12 92 CYS A N 1
ATOM 738 C CA . CYS A 1 92 ? -9.116 5.001 20.077 1.00 83.12 92 CYS A CA 1
ATOM 739 C C . CYS A 1 92 ? -9.297 4.235 21.394 1.00 83.12 92 CYS A C 1
ATOM 741 O O . CYS A 1 92 ? -8.436 4.319 22.265 1.00 83.12 92 CYS A O 1
ATOM 743 N N . TYR A 1 93 ? -10.359 3.435 21.521 1.00 90.12 93 TYR A N 1
ATOM 744 C CA . TYR A 1 93 ? -10.592 2.624 22.715 1.00 90.12 93 TYR A CA 1
ATOM 745 C C . TYR A 1 93 ? -9.492 1.590 22.936 1.00 90.12 93 TYR A C 1
ATOM 747 O O . TYR A 1 93 ? -9.120 1.342 24.076 1.00 90.12 93 TYR A O 1
ATOM 755 N N . ARG A 1 94 ? -8.933 0.998 21.874 1.00 92.38 94 ARG A N 1
ATOM 756 C CA . ARG A 1 94 ? -7.779 0.092 21.985 1.00 92.38 94 ARG A CA 1
ATOM 757 C C . ARG A 1 94 ? -6.538 0.803 22.517 1.00 92.38 94 ARG A C 1
ATOM 759 O O . ARG A 1 94 ? -5.845 0.246 23.366 1.00 92.38 94 ARG A O 1
ATOM 766 N N . ASP A 1 95 ? -6.261 2.009 22.035 1.00 88.44 95 ASP A N 1
ATOM 767 C CA . ASP A 1 95 ? -5.134 2.812 22.514 1.00 88.44 95 ASP A CA 1
ATOM 768 C C . ASP A 1 95 ? -5.318 3.241 23.980 1.00 88.44 95 ASP A C 1
ATOM 770 O O . ASP A 1 95 ? -4.424 3.052 24.804 1.00 88.44 95 ASP A O 1
ATOM 774 N N . GLU A 1 96 ? -6.509 3.723 24.336 1.00 92.25 96 GLU A N 1
ATOM 775 C CA . GLU A 1 96 ? -6.864 4.077 25.713 1.00 92.25 96 GLU A CA 1
ATOM 776 C C . GLU A 1 96 ? -6.749 2.870 26.651 1.00 92.25 96 GLU A C 1
ATOM 778 O O . GLU A 1 96 ? -6.095 2.937 27.693 1.00 92.25 96 GLU A O 1
ATOM 783 N N . LEU A 1 97 ? -7.310 1.733 26.242 1.00 90.75 97 LEU A N 1
ATOM 784 C CA . LEU A 1 97 ? -7.226 0.468 26.959 1.00 90.75 97 LEU A CA 1
ATOM 785 C C . LEU A 1 97 ? -5.767 0.056 27.210 1.00 90.75 97 LEU A C 1
ATOM 787 O O . LEU A 1 97 ? -5.455 -0.426 28.297 1.00 90.75 97 LEU A O 1
ATOM 791 N N . ALA A 1 98 ? -4.872 0.235 26.236 1.00 90.81 98 ALA A N 1
ATOM 792 C CA . ALA A 1 98 ? -3.455 -0.074 26.397 1.00 90.81 98 ALA A CA 1
ATOM 793 C C . ALA A 1 98 ? -2.792 0.825 27.449 1.00 90.81 98 ALA A C 1
ATOM 795 O O . ALA A 1 98 ? -2.160 0.307 28.376 1.00 90.81 98 ALA A O 1
ATOM 796 N N . LYS A 1 99 ? -3.024 2.141 27.358 1.00 92.69 99 LYS A N 1
ATOM 797 C CA . LYS A 1 99 ? -2.494 3.149 28.289 1.00 92.69 99 LYS A CA 1
ATOM 798 C C . LYS A 1 99 ? -2.973 2.925 29.719 1.00 92.69 99 LYS A C 1
ATOM 800 O O . LYS A 1 99 ? -2.165 2.959 30.642 1.00 92.69 99 LYS A O 1
ATOM 805 N N . LEU A 1 100 ? -4.261 2.623 29.904 1.00 94.88 100 LEU A N 1
ATOM 806 C CA . LEU A 1 100 ? -4.839 2.305 31.215 1.00 94.88 100 LEU A CA 1
ATOM 807 C C . LEU A 1 100 ? -4.208 1.062 31.851 1.00 94.88 100 LEU A C 1
ATOM 809 O O . LEU A 1 100 ? -4.113 0.970 33.070 1.00 94.88 100 LEU A O 1
ATOM 813 N N . THR A 1 101 ? -3.750 0.116 31.032 1.00 92.38 101 THR A N 1
ATOM 814 C CA . THR A 1 101 ? -3.030 -1.080 31.494 1.00 92.38 101 THR A CA 1
ATOM 815 C C . THR A 1 101 ? -1.511 -0.913 31.566 1.00 92.38 101 THR A C 1
ATOM 817 O O . THR A 1 101 ? -0.817 -1.891 31.810 1.00 92.38 101 THR A O 1
ATOM 820 N N . GLY A 1 102 ? -0.989 0.303 31.374 1.00 91.38 102 GLY A N 1
ATOM 821 C CA . GLY A 1 102 ? 0.438 0.610 31.512 1.00 91.38 102 GLY A CA 1
ATOM 822 C C . GLY A 1 102 ? 1.292 0.384 30.260 1.00 91.38 102 GLY A C 1
ATOM 823 O O . GLY A 1 102 ? 2.514 0.425 30.360 1.00 91.38 102 GLY A O 1
ATOM 824 N N . TYR A 1 103 ? 0.687 0.173 29.088 1.00 89.00 103 TYR A N 1
ATOM 825 C CA . TYR A 1 103 ? 1.413 -0.008 27.826 1.00 89.00 103 TYR A CA 1
ATOM 826 C C . TYR A 1 103 ? 1.410 1.272 26.985 1.00 89.00 103 TYR A C 1
ATOM 828 O O . TYR A 1 103 ? 0.432 2.017 26.963 1.00 89.00 103 TYR A O 1
ATOM 836 N N . THR A 1 104 ? 2.486 1.489 26.225 1.00 88.56 104 THR A N 1
ATOM 837 C CA . THR A 1 104 ? 2.668 2.661 25.348 1.00 88.56 104 THR A CA 1
ATOM 838 C C . THR A 1 104 ? 1.649 2.720 24.209 1.00 88.56 104 THR A C 1
ATOM 840 O O . THR A 1 104 ? 1.209 3.798 23.819 1.00 88.56 104 THR A O 1
ATOM 843 N N . SER A 1 105 ? 1.281 1.563 23.658 1.00 88.25 105 SER A N 1
ATOM 844 C CA . SER A 1 105 ? 0.261 1.440 22.618 1.00 88.25 105 SER A CA 1
ATOM 845 C C . SER A 1 105 ? -0.374 0.056 22.654 1.00 88.25 105 SER A C 1
ATOM 847 O O . SER A 1 105 ? 0.160 -0.880 23.259 1.00 88.25 105 SER A O 1
ATOM 849 N N . TYR A 1 106 ? -1.496 -0.105 21.953 1.00 87.19 106 TYR A N 1
ATOM 850 C CA . TYR A 1 106 ? -2.144 -1.411 21.840 1.00 87.19 106 TYR A CA 1
ATOM 851 C C . TYR A 1 106 ? -1.238 -2.475 21.206 1.00 87.19 106 TYR A C 1
ATOM 853 O O . TYR A 1 106 ? -1.317 -3.637 21.591 1.00 87.19 106 TYR A O 1
ATOM 861 N N . ALA A 1 107 ? -0.337 -2.092 20.294 1.00 85.50 107 ALA A N 1
ATOM 862 C CA . ALA A 1 107 ? 0.625 -3.021 19.705 1.00 85.50 107 ALA A CA 1
ATOM 863 C C . ALA A 1 107 ? 1.595 -3.589 20.756 1.00 85.50 107 ALA A C 1
ATOM 865 O O . ALA A 1 107 ? 1.818 -4.795 20.772 1.00 85.50 107 ALA A O 1
ATOM 866 N N . HIS A 1 108 ? 2.094 -2.754 21.678 1.00 85.00 108 HIS A N 1
ATOM 867 C CA . HIS A 1 108 ? 2.948 -3.211 22.784 1.00 85.00 108 HIS A CA 1
ATOM 868 C C . HIS A 1 108 ? 2.205 -4.185 23.697 1.00 85.00 108 HIS A C 1
ATOM 870 O O . HIS A 1 108 ? 2.757 -5.203 24.094 1.00 85.00 108 HIS A O 1
ATOM 876 N N . ARG A 1 109 ? 0.929 -3.906 23.982 1.00 85.56 109 ARG A N 1
ATOM 877 C CA . ARG A 1 109 ? 0.091 -4.798 24.786 1.00 85.56 109 ARG A CA 1
ATOM 878 C C . ARG A 1 109 ? -0.204 -6.125 24.087 1.00 85.56 109 ARG A C 1
ATOM 880 O O . ARG A 1 109 ? -0.216 -7.162 24.733 1.00 85.56 109 ARG A O 1
ATOM 887 N N . ALA A 1 110 ? -0.496 -6.099 22.789 1.00 83.12 110 ALA A N 1
ATOM 888 C CA . ALA A 1 110 ? -0.865 -7.294 22.032 1.00 83.12 110 ALA A CA 1
ATOM 889 C C . ALA A 1 110 ? 0.324 -8.235 21.782 1.00 83.12 110 ALA A C 1
ATOM 891 O O . ALA A 1 110 ? 0.119 -9.434 21.611 1.00 83.12 110 ALA A O 1
ATOM 892 N N . GLN A 1 111 ? 1.545 -7.694 21.742 1.00 75.50 111 GLN A N 1
ATOM 893 C CA . GLN A 1 111 ? 2.766 -8.493 21.617 1.00 75.50 111 GLN A CA 1
ATOM 894 C C . GLN A 1 111 ? 3.211 -9.117 22.942 1.00 75.50 111 GLN A C 1
ATOM 896 O O . GLN A 1 111 ? 3.994 -10.065 22.926 1.00 75.50 111 GLN A O 1
ATOM 901 N N . ASP A 1 112 ? 2.688 -8.644 24.072 1.00 67.06 112 ASP A N 1
ATOM 902 C CA . ASP A 1 112 ? 2.990 -9.223 25.373 1.00 67.06 112 ASP A CA 1
ATOM 903 C C . ASP A 1 112 ? 2.403 -10.647 25.450 1.00 67.06 112 ASP A C 1
ATOM 905 O O . ASP A 1 112 ? 1.188 -10.842 25.359 1.00 67.06 112 ASP A O 1
ATOM 909 N N . ASN A 1 113 ? 3.275 -11.653 25.586 1.00 70.12 113 ASN A N 1
ATOM 910 C CA . ASN A 1 113 ? 3.032 -13.102 25.404 1.00 70.12 113 ASN A CA 1
ATOM 911 C C . ASN A 1 113 ? 2.984 -13.635 23.955 1.00 70.12 113 ASN A C 1
ATOM 913 O O . ASN A 1 113 ? 2.681 -14.813 23.748 1.00 70.12 113 ASN A O 1
ATOM 917 N N . ALA A 1 114 ? 3.302 -12.826 22.945 1.00 68.44 114 ALA A N 1
ATOM 918 C CA . ALA A 1 114 ? 3.487 -13.299 21.574 1.00 68.44 114 ALA A CA 1
ATOM 919 C C . ALA A 1 114 ? 4.917 -13.826 21.343 1.00 68.44 114 ALA A C 1
ATOM 921 O O . ALA A 1 114 ? 5.839 -13.527 22.099 1.00 68.44 114 ALA A O 1
ATOM 922 N N . LEU A 1 115 ? 5.123 -14.585 20.258 1.00 64.44 115 LEU A N 1
ATOM 923 C CA . LEU A 1 115 ? 6.415 -15.213 19.933 1.00 64.44 115 LEU A CA 1
ATOM 924 C C . LEU A 1 115 ? 7.580 -14.212 19.839 1.00 64.44 115 LEU A C 1
ATOM 926 O O . LEU A 1 115 ? 8.694 -14.533 20.240 1.00 64.44 115 LEU A O 1
ATOM 930 N N . LEU A 1 116 ? 7.328 -13.015 19.301 1.00 63.91 116 LEU A N 1
ATOM 931 C CA . LEU A 1 116 ? 8.348 -11.972 19.147 1.00 63.91 116 LEU A CA 1
ATOM 932 C C . LEU A 1 116 ? 8.486 -11.092 20.401 1.00 63.91 116 LEU A C 1
ATOM 934 O O . LEU A 1 116 ? 9.426 -10.307 20.497 1.00 63.91 116 LEU A O 1
ATOM 938 N N . GLY A 1 117 ? 7.601 -11.267 21.387 1.00 73.88 117 GLY A N 1
ATOM 939 C CA . GLY A 1 117 ? 7.669 -10.695 22.732 1.00 73.88 117 GLY A CA 1
ATOM 940 C C . GLY A 1 117 ? 7.381 -9.196 22.833 1.00 73.88 117 GLY A C 1
ATOM 941 O O . GLY A 1 117 ? 6.653 -8.780 23.727 1.00 73.88 117 GLY A O 1
ATOM 942 N N . THR A 1 118 ? 7.933 -8.376 21.938 1.00 78.38 118 THR A N 1
ATOM 943 C CA . THR A 1 118 ? 7.770 -6.917 21.961 1.00 78.38 118 THR A CA 1
ATOM 944 C C . THR A 1 118 ? 7.393 -6.362 20.594 1.00 78.38 118 THR A C 1
ATOM 946 O O . THR A 1 118 ? 7.570 -7.003 19.553 1.00 78.38 118 THR A O 1
ATOM 949 N N . TYR A 1 119 ? 6.858 -5.141 20.601 1.00 81.94 119 TYR A N 1
ATOM 950 C CA . TYR A 1 119 ? 6.551 -4.399 19.382 1.00 81.94 119 TYR A CA 1
ATOM 951 C C . TYR A 1 119 ? 7.810 -4.154 18.540 1.00 81.94 119 TYR A C 1
ATOM 953 O O . TYR A 1 119 ? 7.772 -4.355 17.328 1.00 81.94 119 TYR A O 1
ATOM 961 N N . GLU A 1 120 ? 8.920 -3.779 19.175 1.00 84.44 120 GLU A N 1
ATOM 962 C CA . GLU A 1 120 ? 10.194 -3.480 18.518 1.00 84.44 120 GLU A CA 1
ATOM 963 C C . GLU A 1 120 ? 10.721 -4.698 17.763 1.00 84.44 120 GLU A C 1
ATOM 965 O O . GLU A 1 120 ? 11.029 -4.598 16.582 1.00 84.44 120 GLU A O 1
ATOM 970 N N . ASN A 1 121 ? 10.713 -5.878 18.388 1.00 69.75 121 ASN A N 1
ATOM 971 C CA . ASN A 1 121 ? 11.161 -7.109 17.739 1.00 69.75 121 ASN A CA 1
ATOM 972 C C . ASN A 1 121 ? 10.293 -7.471 16.526 1.00 69.75 121 ASN A C 1
ATOM 974 O O . ASN A 1 121 ? 10.804 -7.932 15.507 1.00 69.75 121 ASN A O 1
ATOM 978 N N . ALA A 1 122 ? 8.974 -7.272 16.625 1.00 65.25 122 ALA A N 1
ATOM 979 C CA . ALA A 1 122 ? 8.066 -7.493 15.504 1.00 65.25 122 ALA A CA 1
ATOM 980 C C . ALA A 1 122 ? 8.309 -6.490 14.367 1.00 65.25 122 ALA A C 1
ATOM 982 O O . ALA A 1 122 ? 8.306 -6.875 13.197 1.00 65.25 122 ALA A O 1
ATOM 983 N N . HIS A 1 123 ? 8.550 -5.223 14.707 1.00 74.50 123 HIS A N 1
ATOM 984 C CA . HIS A 1 123 ? 8.884 -4.175 13.752 1.00 74.50 123 HIS A CA 1
ATOM 985 C C . HIS A 1 123 ? 10.208 -4.469 13.035 1.00 74.50 123 HIS A C 1
ATOM 987 O O . HIS A 1 123 ? 10.236 -4.508 11.806 1.00 74.50 123 HIS A O 1
ATOM 993 N N . ASP A 1 124 ? 11.268 -4.761 13.790 1.00 71.31 124 ASP A N 1
ATOM 994 C CA . ASP A 1 124 ? 12.608 -5.048 13.275 1.00 71.31 124 ASP A CA 1
ATOM 995 C C . ASP A 1 124 ? 12.631 -6.316 12.421 1.00 71.31 124 ASP A C 1
ATOM 997 O O . ASP A 1 124 ? 13.280 -6.347 11.376 1.00 71.31 124 ASP A O 1
ATOM 1001 N N . PHE A 1 125 ? 11.884 -7.353 12.814 1.00 72.94 125 PHE A N 1
ATOM 1002 C CA . PHE A 1 125 ? 11.735 -8.563 12.009 1.00 72.94 125 PHE A CA 1
ATOM 1003 C C . PHE A 1 125 ? 11.092 -8.260 10.652 1.00 72.94 125 PHE A C 1
ATOM 1005 O O . PHE A 1 125 ? 11.628 -8.645 9.613 1.00 72.94 125 PHE A O 1
ATOM 1012 N N . LEU A 1 126 ? 9.957 -7.552 10.638 1.00 66.81 126 LEU A N 1
ATOM 1013 C CA . LEU A 1 126 ? 9.266 -7.202 9.394 1.00 66.81 126 LEU A CA 1
ATOM 1014 C C . LEU A 1 126 ?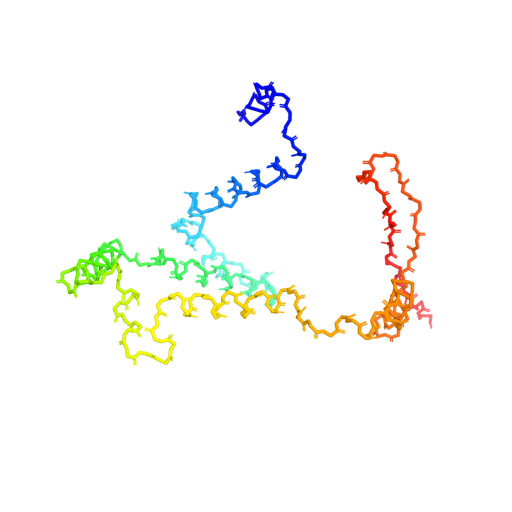 10.123 -6.291 8.514 1.00 66.81 126 LEU A C 1
ATOM 1016 O O . LEU A 1 126 ? 10.205 -6.503 7.304 1.00 66.81 126 LEU A O 1
ATOM 1020 N N . TRP A 1 127 ? 10.798 -5.318 9.125 1.00 68.50 127 TRP A N 1
ATOM 1021 C CA . TRP A 1 127 ? 11.728 -4.435 8.436 1.00 68.50 127 TRP A CA 1
ATOM 1022 C C . TRP A 1 127 ? 12.899 -5.216 7.836 1.00 68.50 127 TRP A C 1
ATOM 1024 O O . TRP A 1 127 ? 13.206 -5.049 6.658 1.00 68.50 127 TRP A O 1
ATOM 1034 N N . GLY A 1 128 ? 13.485 -6.141 8.596 1.00 62.19 128 GLY A N 1
ATOM 1035 C CA . GLY A 1 128 ? 14.541 -7.036 8.137 1.00 62.19 128 GLY A CA 1
ATOM 1036 C C . GLY A 1 128 ? 14.107 -7.900 6.954 1.00 62.19 128 GLY A C 1
ATOM 1037 O O . GLY A 1 128 ? 14.829 -7.975 5.965 1.00 62.19 128 GLY A O 1
ATOM 1038 N N . VAL A 1 129 ? 12.901 -8.474 6.988 1.00 68.69 129 VAL A N 1
ATOM 1039 C CA . VAL A 1 129 ? 12.349 -9.268 5.873 1.00 68.69 129 VAL A CA 1
ATOM 1040 C C . VAL A 1 129 ? 12.145 -8.417 4.617 1.00 68.69 129 VAL A C 1
ATOM 1042 O O . VAL A 1 129 ? 12.447 -8.863 3.507 1.00 68.69 129 VAL A O 1
ATOM 1045 N N . ILE A 1 130 ? 11.638 -7.191 4.764 1.00 64.62 130 ILE A N 1
ATOM 1046 C CA . ILE A 1 130 ? 11.458 -6.259 3.642 1.00 64.62 130 ILE A CA 1
ATOM 1047 C C . ILE A 1 130 ? 12.821 -5.868 3.063 1.00 64.62 130 ILE A C 1
ATOM 1049 O O . ILE A 1 130 ? 13.006 -5.913 1.848 1.00 64.62 130 ILE A O 1
ATOM 1053 N N . GLN A 1 131 ? 13.787 -5.539 3.921 1.00 58.56 131 GLN A N 1
ATOM 1054 C CA . GLN A 1 131 ? 15.141 -5.186 3.510 1.00 58.56 131 GLN A CA 1
ATOM 1055 C C . GLN A 1 131 ? 15.876 -6.354 2.853 1.00 58.56 131 GLN A C 1
ATOM 1057 O O . GLN A 1 131 ? 16.570 -6.147 1.867 1.00 58.56 131 GLN A O 1
ATOM 1062 N N . GLU A 1 132 ? 15.719 -7.581 3.341 1.00 56.84 132 GLU A N 1
ATOM 1063 C CA . GLU A 1 132 ? 16.340 -8.765 2.745 1.00 56.84 132 GLU A CA 1
ATOM 1064 C C . GLU A 1 132 ? 15.772 -9.042 1.350 1.00 56.84 132 GLU A C 1
ATOM 1066 O O . GLU A 1 132 ? 16.532 -9.281 0.412 1.00 56.84 132 GLU A O 1
ATOM 1071 N N . ARG A 1 133 ? 14.449 -8.913 1.179 1.00 53.94 133 ARG A N 1
ATOM 1072 C CA . ARG A 1 133 ? 13.800 -9.005 -0.138 1.00 53.94 133 ARG A CA 1
ATOM 1073 C C . ARG A 1 133 ? 14.205 -7.876 -1.084 1.00 53.94 133 ARG A C 1
ATOM 1075 O O . ARG A 1 133 ? 14.252 -8.100 -2.289 1.00 53.94 133 ARG A O 1
ATOM 1082 N N . ALA A 1 134 ? 14.473 -6.685 -0.557 1.00 52.69 134 ALA A N 1
ATOM 1083 C CA . ALA A 1 134 ? 14.851 -5.521 -1.350 1.00 52.69 134 ALA A CA 1
ATOM 1084 C C . ALA A 1 134 ? 16.360 -5.449 -1.660 1.00 52.69 134 ALA A C 1
ATOM 1086 O O . ALA A 1 134 ? 16.728 -4.902 -2.698 1.00 52.69 134 ALA A O 1
ATOM 1087 N N . TYR A 1 135 ? 17.229 -5.991 -0.793 1.00 56.38 135 TYR A N 1
ATOM 1088 C CA . TYR A 1 135 ? 18.673 -5.717 -0.825 1.00 56.38 135 TYR A CA 1
ATOM 1089 C C . TYR A 1 135 ? 19.614 -6.933 -0.654 1.00 56.38 135 TYR A C 1
ATOM 1091 O O . TYR A 1 135 ? 20.765 -6.799 -1.052 1.00 56.38 135 TYR A O 1
ATOM 1099 N N . GLY A 1 136 ? 19.174 -8.094 -0.134 1.00 57.03 136 GLY A N 1
ATOM 1100 C CA . GLY A 1 136 ? 19.938 -9.364 -0.047 1.00 57.03 136 GLY A CA 1
ATOM 1101 C C . GLY A 1 136 ? 21.256 -9.349 0.769 1.00 57.03 136 GLY A C 1
ATOM 1102 O O . GLY A 1 136 ? 22.212 -8.653 0.435 1.00 57.03 136 GLY A O 1
ATOM 1103 N N . THR A 1 137 ? 21.380 -10.163 1.828 1.00 58.34 137 THR A N 1
ATOM 1104 C CA . THR A 1 137 ? 22.527 -10.108 2.765 1.00 58.34 137 THR A CA 1
ATOM 1105 C C . THR A 1 137 ? 23.587 -11.222 2.601 1.00 58.34 137 THR A C 1
ATOM 1107 O O . THR A 1 137 ? 23.303 -12.408 2.497 1.00 58.34 137 THR A O 1
ATOM 1110 N N . ALA A 1 138 ? 24.860 -10.807 2.699 1.00 51.06 138 ALA A N 1
ATOM 1111 C CA . ALA A 1 138 ? 25.940 -11.500 3.426 1.00 51.06 138 ALA A CA 1
ATOM 1112 C C . ALA A 1 138 ? 26.661 -12.755 2.853 1.00 51.06 138 ALA A C 1
ATOM 1114 O O . ALA A 1 138 ? 27.051 -13.633 3.620 1.00 51.06 138 ALA A O 1
ATOM 1115 N N . HIS A 1 139 ? 27.040 -12.781 1.566 1.00 48.38 139 HIS A N 1
ATOM 1116 C CA . HIS A 1 139 ? 28.142 -13.651 1.076 1.00 48.38 139 HIS A CA 1
ATOM 1117 C C . HIS A 1 139 ? 29.273 -12.869 0.371 1.00 48.38 139 HIS A C 1
ATOM 1119 O O . HIS A 1 139 ? 29.862 -13.306 -0.613 1.00 48.38 139 HIS A O 1
ATOM 1125 N N . TYR A 1 140 ? 29.570 -11.659 0.855 1.00 48.66 140 TYR A N 1
ATOM 1126 C CA . TYR A 1 140 ? 30.327 -10.668 0.078 1.00 48.66 140 TYR A CA 1
ATOM 1127 C C . TYR A 1 140 ? 31.861 -10.791 0.141 1.00 48.66 140 TYR A C 1
ATOM 1129 O O . TYR A 1 140 ? 32.529 -10.442 -0.824 1.00 48.66 140 TYR A O 1
ATOM 1137 N N . ARG A 1 141 ? 32.483 -11.275 1.227 1.00 49.41 141 ARG A N 1
ATOM 1138 C CA . ARG A 1 141 ? 33.953 -11.131 1.379 1.00 49.41 141 ARG A CA 1
ATOM 1139 C C . ARG A 1 141 ? 34.810 -12.165 0.641 1.00 49.41 141 ARG A C 1
ATOM 1141 O O . ARG A 1 141 ? 35.900 -11.814 0.197 1.00 49.41 141 ARG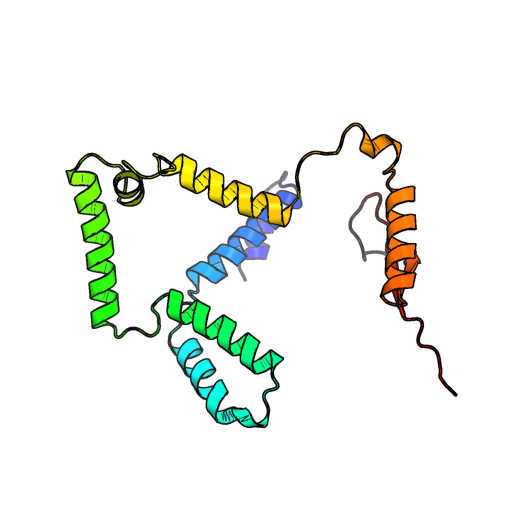 A O 1
ATOM 1148 N N . GLU A 1 142 ? 34.342 -13.399 0.476 1.00 49.19 142 GLU A N 1
ATOM 1149 C CA . GLU A 1 142 ? 35.090 -14.447 -0.243 1.00 49.19 142 GLU A CA 1
ATOM 1150 C C . GLU A 1 142 ? 34.703 -14.526 -1.723 1.00 49.19 142 GLU A C 1
ATOM 1152 O O . GLU A 1 142 ? 35.577 -14.692 -2.577 1.00 49.19 142 GLU A O 1
ATOM 1157 N N . ALA A 1 143 ? 33.429 -14.283 -2.046 1.00 47.34 143 ALA A N 1
ATOM 1158 C CA . ALA A 1 143 ? 32.938 -14.257 -3.419 1.00 47.34 143 ALA A CA 1
ATOM 1159 C C . ALA A 1 143 ? 33.431 -13.028 -4.212 1.00 47.34 143 ALA A C 1
ATOM 1161 O O . ALA 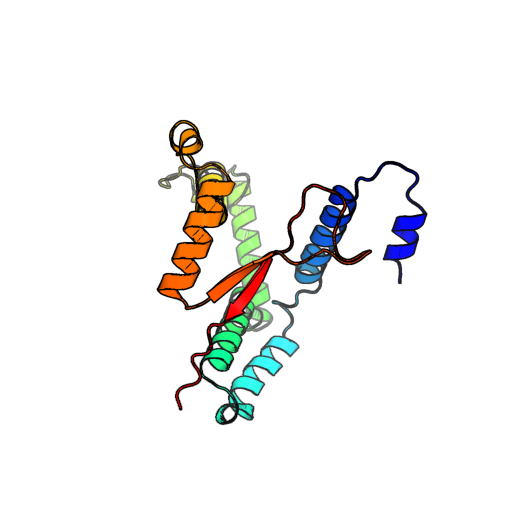A 1 143 ? 33.661 -13.148 -5.413 1.00 47.34 143 ALA A O 1
ATOM 1162 N N . ASN A 1 144 ? 33.706 -11.882 -3.563 1.00 47.94 144 ASN A N 1
ATOM 1163 C CA . ASN A 1 144 ? 34.242 -10.665 -4.209 1.00 47.94 144 ASN A CA 1
ATOM 1164 C C . ASN A 1 144 ? 35.575 -10.870 -4.950 1.00 47.94 144 ASN A C 1
ATOM 1166 O O . ASN A 1 144 ? 35.927 -10.065 -5.809 1.00 47.94 144 ASN A O 1
ATOM 1170 N N . LYS A 1 145 ? 36.323 -11.939 -4.647 1.00 52.75 145 LYS A N 1
ATOM 1171 C CA . LYS A 1 145 ? 37.542 -12.285 -5.396 1.00 52.75 145 LYS A CA 1
ATOM 1172 C C . LYS A 1 145 ? 37.235 -12.789 -6.812 1.00 52.75 145 LYS A C 1
ATOM 1174 O O . LYS A 1 145 ? 38.065 -12.639 -7.701 1.00 52.75 145 LYS A O 1
ATOM 1179 N N . PHE A 1 146 ? 36.047 -13.357 -7.017 1.00 45.75 146 PHE A N 1
ATOM 1180 C CA . PHE A 1 146 ? 35.581 -13.910 -8.293 1.00 45.75 146 PHE A CA 1
ATOM 1181 C C . PHE A 1 146 ? 34.485 -13.046 -8.941 1.00 45.75 146 PHE A C 1
ATOM 1183 O O . PHE A 1 146 ? 34.371 -12.999 -10.166 1.00 45.75 146 PHE A O 1
ATOM 1190 N N . LEU A 1 147 ? 33.734 -12.308 -8.122 1.00 52.75 147 LEU A N 1
ATOM 1191 C CA . LEU A 1 147 ? 32.672 -11.373 -8.483 1.00 52.75 147 LEU A CA 1
ATOM 1192 C C . LEU A 1 147 ? 33.224 -9.946 -8.664 1.00 52.75 147 LEU A C 1
ATOM 1194 O O . LEU A 1 147 ? 32.789 -9.003 -8.008 1.00 52.75 147 LEU A O 1
ATOM 1198 N N . THR A 1 148 ? 34.207 -9.767 -9.549 1.00 62.06 148 THR A N 1
ATOM 1199 C CA . THR A 1 148 ? 34.583 -8.412 -9.981 1.00 62.06 148 THR A CA 1
ATOM 1200 C C . THR A 1 148 ? 33.449 -7.819 -10.814 1.00 62.06 148 THR A C 1
ATOM 1202 O O . THR A 1 148 ? 32.758 -8.552 -11.522 1.00 62.06 148 THR A O 1
ATOM 1205 N N . LEU A 1 149 ? 33.265 -6.495 -10.783 1.00 59.69 149 LEU A N 1
ATOM 1206 C CA . LEU A 1 149 ? 32.220 -5.827 -11.571 1.00 59.69 149 LEU A CA 1
ATOM 1207 C C . LEU A 1 149 ? 32.271 -6.239 -13.054 1.00 59.69 149 LEU A C 1
ATOM 1209 O O . LEU A 1 149 ? 31.239 -6.541 -13.641 1.00 59.69 149 LEU A O 1
ATOM 1213 N N . GLY A 1 150 ? 33.473 -6.351 -13.630 1.00 66.06 150 GLY A N 1
ATOM 1214 C CA . GLY A 1 150 ? 33.665 -6.825 -15.003 1.00 66.06 150 GLY A CA 1
ATOM 1215 C C . GLY A 1 150 ? 33.196 -8.268 -15.227 1.00 66.06 150 GLY A C 1
ATOM 1216 O O . GLY A 1 150 ? 32.487 -8.533 -16.197 1.00 66.06 150 GLY A O 1
ATOM 1217 N N . ASN A 1 151 ? 33.523 -9.196 -14.321 1.00 61.72 151 ASN A N 1
ATOM 1218 C CA . ASN A 1 151 ? 33.097 -10.595 -14.432 1.00 61.72 151 ASN A CA 1
ATOM 1219 C C . ASN A 1 151 ? 31.586 -10.751 -14.239 1.00 61.72 151 ASN A C 1
ATOM 1221 O O . ASN A 1 151 ? 30.957 -11.522 -14.963 1.00 61.72 151 ASN A O 1
ATOM 1225 N N . ILE A 1 152 ? 30.999 -10.006 -13.297 1.00 68.94 152 ILE A N 1
ATOM 1226 C CA . ILE A 1 152 ? 29.553 -10.009 -13.054 1.00 68.94 152 ILE A CA 1
ATOM 1227 C C . ILE A 1 152 ? 28.818 -9.450 -14.268 1.00 68.94 152 ILE A C 1
ATOM 1229 O O . ILE A 1 152 ? 27.905 -10.103 -14.759 1.00 68.94 152 ILE A O 1
ATOM 1233 N N . LEU A 1 153 ? 29.220 -8.282 -14.779 1.00 71.31 153 LEU A N 1
ATOM 1234 C CA . LEU A 1 153 ? 28.570 -7.662 -15.937 1.00 71.31 153 LEU A CA 1
ATOM 1235 C C . LEU A 1 153 ? 28.692 -8.541 -17.184 1.00 71.31 153 LEU A C 1
ATOM 1237 O O . LEU A 1 153 ? 27.715 -8.712 -17.906 1.00 71.31 153 LEU A O 1
ATOM 1241 N N . THR A 1 154 ? 29.850 -9.171 -17.392 1.00 73.00 154 THR A N 1
ATOM 1242 C CA . THR A 1 154 ? 30.056 -10.116 -18.499 1.00 73.00 154 THR A CA 1
ATOM 1243 C C . THR A 1 154 ? 29.190 -11.368 -18.336 1.00 73.00 154 THR A C 1
ATOM 1245 O O . THR A 1 154 ? 28.530 -11.802 -19.280 1.00 73.00 154 THR A O 1
ATOM 1248 N N . GLY A 1 155 ? 29.152 -11.953 -17.136 1.00 71.62 155 GLY A N 1
ATOM 1249 C CA . GLY A 1 155 ? 28.319 -13.116 -16.831 1.00 71.62 155 GLY A CA 1
ATOM 1250 C C . GLY A 1 155 ? 26.826 -12.819 -16.974 1.00 71.62 155 GLY A C 1
ATOM 1251 O O . GLY A 1 155 ? 26.098 -13.603 -17.581 1.00 71.62 155 GLY A O 1
ATOM 1252 N N . PHE A 1 156 ? 26.387 -11.659 -16.48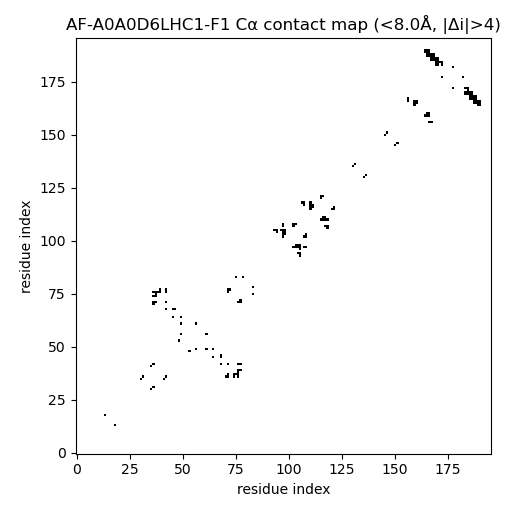9 1.00 76.12 156 PHE A N 1
ATOM 1253 C CA . PHE A 1 156 ? 25.019 -11.170 -16.601 1.00 76.12 156 PHE A CA 1
ATOM 1254 C C . PHE A 1 156 ? 24.625 -10.908 -18.058 1.00 76.12 156 PHE A C 1
ATOM 1256 O O . PHE A 1 156 ? 23.597 -11.412 -18.500 1.00 76.12 156 PHE A O 1
ATOM 1263 N N . ALA A 1 157 ? 25.463 -10.215 -18.835 1.00 76.31 157 ALA A N 1
ATOM 1264 C CA . ALA A 1 157 ? 25.220 -9.980 -20.259 1.00 76.31 157 ALA A CA 1
ATOM 1265 C C . ALA A 1 157 ? 25.093 -11.299 -21.039 1.00 76.31 157 ALA A C 1
ATOM 1267 O O . ALA A 1 157 ? 24.186 -11.459 -21.855 1.00 76.31 157 ALA A O 1
ATOM 1268 N N . ASN A 1 158 ? 25.948 -12.281 -20.737 1.00 72.06 158 ASN A N 1
ATOM 1269 C CA . ASN A 1 158 ? 25.881 -13.611 -21.343 1.00 72.06 158 ASN A CA 1
ATOM 1270 C C . ASN A 1 158 ? 24.617 -14.381 -20.942 1.00 72.06 158 ASN A C 1
ATOM 1272 O O . ASN A 1 158 ? 24.035 -15.084 -21.768 1.00 72.06 158 ASN A O 1
ATOM 1276 N N . LEU A 1 159 ? 24.189 -14.268 -19.684 1.00 77.44 159 LEU A N 1
ATOM 1277 C CA . LEU A 1 159 ? 22.977 -14.911 -19.188 1.00 77.44 159 LEU A CA 1
ATOM 1278 C C . LEU A 1 159 ? 21.728 -14.315 -19.844 1.00 77.44 159 LEU A C 1
ATOM 1280 O O . LEU A 1 159 ? 20.884 -15.054 -20.342 1.00 77.44 159 LEU A O 1
ATOM 1284 N N . VAL A 1 160 ? 21.636 -12.986 -19.886 1.00 76.25 160 VAL A N 1
ATOM 1285 C CA . VAL A 1 160 ? 20.520 -12.253 -20.496 1.00 76.25 160 VAL A CA 1
ATOM 1286 C C . VAL A 1 160 ? 20.435 -12.535 -21.998 1.00 76.25 160 VAL A C 1
ATOM 1288 O O . VAL A 1 160 ? 19.343 -12.775 -22.515 1.00 76.25 160 VAL A O 1
ATOM 1291 N N . ASN A 1 161 ? 21.578 -12.626 -22.682 1.00 77.38 161 ASN A N 1
ATOM 1292 C CA . ASN A 1 161 ? 21.639 -13.052 -24.077 1.00 77.38 161 ASN A CA 1
ATOM 1293 C C . ASN A 1 161 ? 21.089 -14.474 -24.263 1.00 77.38 161 ASN A C 1
ATOM 1295 O O . ASN A 1 161 ? 20.232 -14.694 -25.114 1.00 77.38 161 ASN A O 1
ATOM 1299 N N . LYS A 1 162 ? 21.530 -15.431 -23.442 1.00 71.00 162 LYS A N 1
ATOM 1300 C CA . LYS A 1 162 ? 21.127 -16.838 -23.580 1.00 71.00 162 LYS A CA 1
ATOM 1301 C C . LYS A 1 162 ? 19.678 -17.114 -23.185 1.00 71.00 162 LYS A C 1
ATOM 1303 O O . LYS A 1 162 ? 19.051 -17.965 -23.804 1.00 71.00 162 LYS A O 1
ATOM 1308 N N . LEU A 1 163 ? 19.167 -16.449 -22.150 1.00 74.88 163 LEU A N 1
ATOM 1309 C CA . LEU A 1 163 ? 17.813 -16.682 -21.638 1.00 74.88 163 LEU A CA 1
ATOM 1310 C C . LEU A 1 163 ? 16.754 -15.874 -22.387 1.00 74.88 163 LEU A C 1
ATOM 1312 O O . LEU A 1 163 ? 15.659 -16.379 -22.614 1.00 74.88 163 LEU A O 1
ATOM 1316 N N . TYR A 1 164 ? 17.073 -14.633 -22.758 1.00 78.62 164 TYR A N 1
ATOM 1317 C CA . TYR A 1 164 ? 16.094 -13.679 -23.284 1.00 78.62 164 TYR A CA 1
ATOM 1318 C C . TYR A 1 164 ? 16.435 -13.158 -24.687 1.00 78.62 164 TYR A C 1
ATOM 1320 O O . TYR A 1 164 ? 15.669 -12.376 -25.242 1.00 78.62 164 TYR A O 1
ATOM 1328 N N . GLY A 1 165 ? 17.568 -13.554 -25.280 1.00 80.62 165 GLY A N 1
ATOM 1329 C CA . GLY A 1 165 ? 17.978 -13.089 -26.612 1.00 80.62 165 GLY A CA 1
ATOM 1330 C C . GLY A 1 165 ? 18.365 -11.607 -26.663 1.00 80.62 165 GLY A C 1
ATOM 1331 O O . GLY 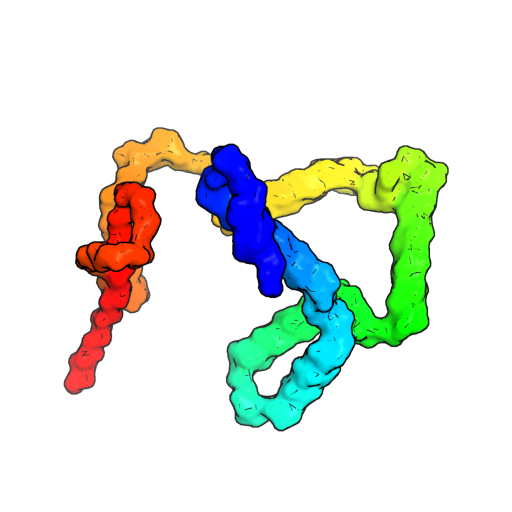A 1 165 ? 18.369 -11.005 -27.736 1.00 80.62 165 GLY A O 1
ATOM 1332 N N . VAL A 1 166 ? 18.668 -10.992 -25.517 1.00 84.12 166 VAL A N 1
ATOM 1333 C CA . VAL A 1 166 ? 18.983 -9.560 -25.417 1.00 84.12 166 VAL A CA 1
ATOM 1334 C C . VAL A 1 166 ? 20.491 -9.351 -25.283 1.00 84.12 166 VAL A C 1
ATOM 1336 O O . VAL A 1 166 ? 21.140 -9.956 -24.430 1.00 84.12 166 VAL A O 1
ATOM 1339 N N . ARG A 1 167 ? 21.063 -8.471 -26.112 1.00 81.12 167 ARG A N 1
ATOM 1340 C CA . ARG A 1 167 ? 22.447 -7.994 -25.980 1.00 81.12 167 ARG A CA 1
ATOM 1341 C C . ARG A 1 167 ? 22.481 -6.659 -25.254 1.00 81.12 167 ARG A C 1
ATOM 1343 O O . ARG A 1 167 ? 21.686 -5.779 -25.555 1.00 81.12 167 ARG A O 1
ATOM 1350 N N . LEU A 1 168 ? 23.406 -6.525 -24.311 1.00 79.69 168 LEU A N 1
ATOM 1351 C CA . LEU A 1 168 ? 23.706 -5.257 -23.655 1.00 79.69 168 LEU A CA 1
ATOM 1352 C C . LEU A 1 168 ? 24.897 -4.623 -24.370 1.00 79.69 168 LEU A C 1
ATOM 1354 O O . LEU A 1 168 ? 25.949 -5.253 -24.475 1.00 79.69 168 LEU A O 1
ATOM 1358 N N . GLU A 1 169 ? 24.722 -3.405 -24.866 1.00 84.00 169 GLU A N 1
ATOM 1359 C CA . GLU A 1 169 ? 25.743 -2.661 -25.604 1.00 84.00 169 GLU A CA 1
ATOM 1360 C C . GLU A 1 169 ? 26.023 -1.332 -24.905 1.00 84.00 169 GLU A C 1
ATOM 1362 O O . GLU A 1 169 ? 25.100 -0.634 -24.488 1.00 84.00 169 GLU A O 1
ATOM 1367 N N . GLU A 1 170 ? 27.298 -0.981 -24.763 1.00 82.56 170 GLU A N 1
ATOM 1368 C CA . GLU A 1 170 ? 27.694 0.329 -24.251 1.00 82.56 170 GLU A CA 1
ATOM 1369 C C . GLU A 1 170 ? 27.466 1.405 -25.315 1.00 82.56 170 GLU A C 1
ATOM 1371 O O . GLU A 1 170 ? 27.833 1.234 -26.478 1.00 82.56 170 GLU A O 1
ATOM 1376 N N . GLN A 1 171 ? 26.857 2.518 -24.909 1.00 85.00 171 GLN A N 1
ATOM 1377 C CA . GLN A 1 171 ? 26.615 3.675 -25.766 1.00 85.00 171 GLN A CA 1
ATOM 1378 C C . GLN A 1 171 ? 27.299 4.917 -25.192 1.00 85.00 171 GLN A C 1
ATOM 1380 O O . GLN A 1 171 ? 27.328 5.089 -23.969 1.00 85.00 171 GLN A O 1
ATOM 1385 N N . PRO A 1 172 ? 27.816 5.814 -26.052 1.00 83.62 172 PRO A N 1
ATOM 1386 C CA . PRO A 1 172 ? 28.351 7.083 -25.595 1.00 83.62 172 PRO A CA 1
ATOM 1387 C C . PRO A 1 172 ? 27.251 7.902 -24.909 1.00 83.62 172 PRO A C 1
ATOM 1389 O O . PRO A 1 172 ? 26.100 7.938 -25.347 1.00 83.62 172 PRO A O 1
ATOM 1392 N N . ILE A 1 173 ? 27.625 8.552 -23.810 1.00 84.06 173 ILE A N 1
ATOM 1393 C CA . ILE A 1 173 ? 26.741 9.428 -23.043 1.00 84.06 173 ILE A CA 1
ATOM 1394 C C . ILE A 1 173 ? 26.700 10.797 -23.724 1.00 84.06 173 ILE A C 1
ATOM 1396 O O . ILE A 1 173 ? 27.748 11.402 -23.968 1.00 84.06 173 ILE A O 1
ATOM 1400 N N . GLU A 1 174 ? 25.500 11.304 -24.007 1.00 83.06 174 GLU A N 1
ATOM 1401 C CA . GLU A 1 174 ? 25.338 12.641 -24.576 1.00 83.06 174 GLU A CA 1
ATOM 1402 C C . GLU A 1 174 ? 25.426 13.741 -23.505 1.00 83.06 174 GLU A C 1
ATOM 1404 O O . GLU A 1 174 ? 25.230 13.529 -22.302 1.00 83.06 174 GLU A O 1
ATOM 1409 N N . ARG A 1 175 ? 25.748 14.966 -23.935 1.00 77.31 175 ARG A N 1
ATOM 1410 C CA . ARG A 1 175 ? 25.972 16.089 -23.019 1.00 77.31 175 ARG A CA 1
ATOM 1411 C C . ARG A 1 175 ? 24.675 16.455 -22.287 1.00 77.31 175 ARG A C 1
ATOM 1413 O O . ARG A 1 175 ? 23.740 16.955 -22.897 1.00 77.31 175 ARG A O 1
ATOM 1420 N N . GLY A 1 176 ? 24.679 16.291 -20.964 1.00 78.31 176 GLY A N 1
ATOM 1421 C CA . GLY A 1 176 ? 23.539 16.599 -20.092 1.00 78.31 176 GLY A CA 1
ATOM 1422 C C . GLY A 1 176 ? 22.609 15.415 -19.812 1.00 78.31 176 GLY A C 1
ATOM 1423 O O . GLY A 1 176 ? 21.641 15.588 -19.082 1.00 78.31 176 GLY A O 1
ATOM 1424 N N . GLU A 1 177 ? 22.903 14.226 -20.347 1.00 79.44 177 GLU A N 1
ATOM 1425 C CA . GLU A 1 177 ? 22.076 13.029 -20.158 1.00 79.44 177 GLU A CA 1
ATOM 1426 C C . GLU A 1 177 ? 22.241 12.386 -18.769 1.00 79.44 177 GLU A C 1
ATOM 1428 O O . GLU A 1 177 ? 21.288 11.837 -18.220 1.00 79.44 177 GLU A O 1
ATOM 1433 N N . MET A 1 178 ? 23.441 12.446 -18.184 1.00 80.88 178 MET A N 1
ATOM 1434 C CA . MET A 1 178 ? 23.755 11.747 -16.933 1.00 80.88 178 MET A CA 1
ATOM 1435 C C . MET A 1 178 ? 24.380 12.664 -15.882 1.00 80.88 178 MET A C 1
ATOM 1437 O O . MET A 1 178 ? 24.939 13.719 -16.193 1.00 80.88 178 MET A O 1
ATOM 1441 N N . TRP A 1 179 ? 24.293 12.246 -14.616 1.00 79.19 179 TRP A N 1
ATOM 1442 C CA . TRP A 1 179 ? 24.993 12.911 -13.520 1.00 79.19 179 TRP A CA 1
ATOM 1443 C C . TRP A 1 179 ? 26.516 12.754 -13.653 1.00 79.19 179 TRP A C 1
ATOM 1445 O O . TRP A 1 179 ? 27.027 11.947 -14.424 1.00 79.19 179 TRP A O 1
ATOM 1455 N N . HIS A 1 180 ? 27.272 13.554 -12.908 1.00 65.00 180 HIS A N 1
ATOM 1456 C CA . HIS A 1 180 ? 28.732 13.483 -12.926 1.00 65.00 180 HIS A CA 1
ATOM 1457 C C . HIS A 1 180 ? 29.205 12.239 -12.151 1.00 65.00 180 HIS A C 1
ATOM 1459 O O . HIS A 1 180 ? 28.729 11.990 -11.043 1.00 65.00 180 HIS A O 1
ATOM 1465 N N . GLY A 1 181 ? 30.141 11.463 -12.705 1.00 72.31 181 GLY A N 1
ATOM 1466 C CA . GLY A 1 181 ? 30.711 10.280 -12.050 1.00 72.31 181 GLY A CA 1
ATOM 1467 C C . GLY A 1 181 ? 31.228 9.226 -13.033 1.00 72.31 181 GLY A C 1
ATOM 1468 O O . GLY A 1 181 ? 31.240 9.442 -14.242 1.00 72.31 181 GLY A O 1
ATOM 1469 N N . HIS A 1 182 ? 31.644 8.071 -12.509 1.00 75.75 182 HIS A N 1
ATOM 1470 C CA . HIS A 1 182 ? 32.008 6.896 -13.310 1.00 75.75 182 HIS A CA 1
ATOM 1471 C C . HIS A 1 182 ? 30.748 6.110 -13.683 1.00 75.75 182 HIS A C 1
ATOM 1473 O O . HIS A 1 182 ? 30.395 5.138 -13.017 1.00 75.75 182 HIS A O 1
ATOM 1479 N N . ILE A 1 183 ? 30.040 6.573 -14.710 1.00 76.19 183 ILE A N 1
ATOM 1480 C CA . ILE A 1 183 ? 28.778 5.982 -15.160 1.00 76.19 183 ILE A CA 1
ATOM 1481 C C . ILE A 1 183 ? 28.954 5.455 -16.575 1.00 76.19 183 ILE A C 1
ATOM 1483 O O . ILE A 1 183 ? 29.577 6.108 -17.408 1.00 76.19 183 ILE A O 1
ATOM 1487 N N . ILE A 1 184 ? 28.389 4.279 -16.830 1.00 78.75 184 ILE A N 1
ATOM 1488 C CA . ILE A 1 184 ? 28.374 3.635 -18.140 1.00 78.75 184 ILE A CA 1
ATOM 1489 C C . ILE A 1 184 ? 26.912 3.481 -18.548 1.00 78.75 184 ILE A C 1
ATOM 1491 O O . ILE A 1 1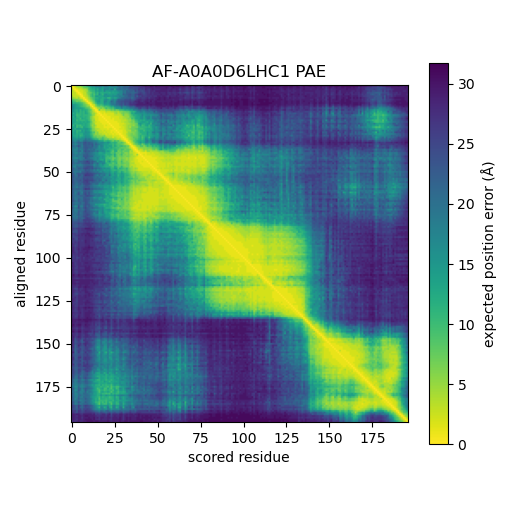84 ? 26.105 2.944 -17.786 1.00 78.75 184 ILE A O 1
ATOM 1495 N N . LYS A 1 185 ? 26.570 3.953 -19.746 1.00 82.75 185 LYS A N 1
ATOM 1496 C CA . LYS A 1 185 ? 25.242 3.785 -20.335 1.00 82.75 185 LYS A CA 1
ATOM 1497 C C . LYS A 1 185 ? 25.216 2.484 -21.132 1.00 82.75 185 LYS A C 1
ATOM 1499 O O . LYS A 1 185 ? 25.959 2.335 -22.098 1.00 82.75 185 LYS A O 1
ATOM 1504 N N . LEU A 1 186 ? 24.349 1.557 -20.730 1.00 83.62 186 LEU A N 1
ATOM 1505 C CA . LEU A 1 186 ? 24.105 0.298 -21.435 1.00 83.62 186 LEU A CA 1
ATOM 1506 C C . LEU A 1 186 ? 22.707 0.317 -22.055 1.00 83.62 186 LEU A C 1
ATOM 1508 O O . LEU A 1 186 ? 21.737 0.660 -21.382 1.00 83.62 186 LEU A O 1
ATOM 1512 N N . VAL A 1 187 ? 22.598 -0.084 -23.318 1.00 81.81 187 VAL A N 1
ATOM 1513 C CA . VAL A 1 187 ? 21.324 -0.241 -24.028 1.00 81.81 187 VAL A CA 1
ATOM 1514 C C . VAL A 1 187 ? 21.071 -1.708 -24.352 1.00 81.81 187 VAL A C 1
ATOM 1516 O O . VAL A 1 187 ? 21.999 -2.467 -24.629 1.00 81.81 187 VAL A O 1
ATOM 1519 N N . SER A 1 188 ? 19.806 -2.121 -24.309 1.00 80.38 188 SER A N 1
ATOM 1520 C CA . SER A 1 188 ? 19.386 -3.471 -24.679 1.00 80.38 188 SER A CA 1
ATOM 1521 C C . SER A 1 188 ? 19.011 -3.538 -26.161 1.00 80.38 188 SER A C 1
ATOM 1523 O O . SER A 1 188 ? 18.031 -2.919 -26.573 1.00 80.38 188 SER A O 1
ATOM 1525 N N . ALA A 1 189 ? 19.735 -4.332 -26.946 1.00 78.56 189 ALA A N 1
ATOM 1526 C CA . ALA A 1 189 ? 19.384 -4.680 -28.318 1.00 78.56 189 ALA A CA 1
ATOM 1527 C C . ALA A 1 189 ? 18.756 -6.084 -28.355 1.00 78.56 189 ALA A C 1
ATOM 1529 O O . ALA A 1 189 ? 19.371 -7.066 -27.932 1.00 78.56 189 ALA A O 1
ATOM 1530 N N . SER A 1 190 ? 17.523 -6.196 -28.856 1.00 74.06 190 SER A N 1
ATOM 1531 C CA . SER A 1 190 ? 16.883 -7.497 -29.088 1.00 74.06 190 SER A CA 1
ATOM 1532 C C . SER A 1 190 ? 17.458 -8.135 -30.353 1.00 74.06 190 SER A C 1
ATOM 1534 O O . SER A 1 190 ? 17.497 -7.503 -31.409 1.00 74.06 190 SER A O 1
ATOM 1536 N N . LEU A 1 191 ? 17.882 -9.397 -30.271 1.00 61.69 191 LEU A N 1
ATOM 1537 C CA . LEU A 1 191 ? 18.118 -10.224 -31.452 1.00 61.69 191 LEU A CA 1
ATOM 1538 C C . LEU A 1 191 ? 16.763 -10.650 -32.027 1.00 61.69 191 LEU A C 1
ATOM 1540 O O . LEU A 1 191 ? 16.313 -11.775 -31.824 1.00 61.69 191 LEU A O 1
ATOM 1544 N N . THR A 1 192 ? 16.091 -9.759 -32.753 1.00 49.50 192 THR A N 1
ATOM 1545 C CA . THR A 1 192 ? 14.985 -10.182 -33.614 1.00 49.50 192 THR A CA 1
ATOM 1546 C C . THR A 1 192 ? 15.596 -11.000 -34.747 1.00 49.50 192 THR A C 1
ATOM 1548 O O . THR A 1 192 ? 16.152 -10.461 -35.704 1.00 49.50 192 THR A O 1
ATOM 1551 N N . VAL A 1 193 ? 15.549 -12.327 -34.621 1.00 44.31 193 VAL A N 1
ATOM 1552 C CA . VAL A 1 193 ? 15.752 -13.216 -35.764 1.00 44.31 193 VAL A CA 1
ATOM 1553 C C . VAL A 1 193 ? 14.650 -12.865 -36.757 1.00 44.31 193 VAL A C 1
ATOM 1555 O O . VAL A 1 193 ? 13.475 -13.122 -36.506 1.00 44.31 193 VAL A O 1
ATOM 1558 N N . SER A 1 194 ? 15.026 -12.229 -37.866 1.00 35.47 194 SER A N 1
ATOM 1559 C CA . SER A 1 194 ? 14.184 -12.191 -39.057 1.00 35.47 194 SER A CA 1
ATOM 1560 C C . SER A 1 194 ? 14.044 -13.633 -39.529 1.00 35.47 194 SER A C 1
ATOM 1562 O O . SER A 1 194 ? 14.959 -14.177 -40.144 1.00 35.47 194 SER A O 1
ATOM 1564 N N . ILE A 1 195 ? 12.944 -14.283 -39.158 1.00 33.53 195 ILE A N 1
ATOM 1565 C CA . ILE A 1 195 ? 12.531 -15.530 -39.791 1.00 33.53 195 ILE A CA 1
ATOM 1566 C C . ILE A 1 195 ? 11.959 -15.111 -41.149 1.00 33.53 195 ILE A C 1
ATOM 1568 O O . ILE A 1 195 ? 10.874 -14.532 -41.207 1.00 33.53 195 ILE A O 1
ATOM 1572 N N . ILE A 1 196 ? 12.753 -15.312 -42.203 1.00 37.78 196 ILE A N 1
ATOM 1573 C CA . ILE A 1 196 ? 12.258 -15.455 -43.580 1.00 37.78 196 ILE A CA 1
ATOM 1574 C C . ILE A 1 196 ? 11.688 -16.866 -43.702 1.00 37.78 196 ILE A C 1
ATOM 1576 O O . ILE A 1 196 ? 12.359 -17.795 -43.193 1.00 37.78 196 ILE A O 1
#

Sequence (196 aa):
MDIVKQIEVGNNERTTVKLFDDLSNTICKAADLVGLNTYTSLYHMLKRSKLTEADRLDDVDKRTIDLFLNEFELSGVHLPDEKEQELRKLVCYRDELAKLTGYTSYAHRAQDNALLGTYENAHDFLWGVIQERAYGTAHYREANKFLTLGNILTGFANLVNKLYGVRLEEQPIERGEMWHGHIIKLVSASLTVSII

Secondary structure (DSSP, 8-state):
--HHHHHHHS-S---HHHHHHHHHHHHHHHHHHTTGGG-HHHHHHHHHHHHHTGGG--HHHHHHHHHHHHHHHHTTTTS-HHHHHHHHHHHHHHHHHHHHTT-SSHHHHHHTTSTT-SHHHHHHHHHHHHHHHHH--S-HHHHTTT--HHHHHHHHHHHHHHHH-EEEEEEPPPTTSS-SSS--EEEEEE------

Foldseek 3Di:
DCPVVVVVVDPDDDDPVNVVVVVVVVVVVCCVVVPPLLPLVVLVVLVVCCVVVVVVDDPVRNVVSVVSNVSSVVVVNPPDPVVVVVVVVVLVVLQVVQVVVPHNGNQQVVLCPPPLRGSVSVVVVVVVVVCCVVPNDDPPPPCCVVPDVVNVVVVVQVVCCVPPVKHWDWDDDDPPRDDDDPDTDIDIDHPPPPDD

Radius of gyration: 25.5 Å; Cα contacts (8 Å, |Δi|>4): 103; chains: 1; bounding box: 59×48×75 Å

Organism: NCBI:txid53326

pLDDT: mean 72.44, std 13.93, range [33.53, 94.88]